Protein AF-A0A957TTT3-F1 (afdb_monomer)

Solvent-accessible surface area (backbone atoms only — not comparable to full-atom values): 12214 Å² total; per-residue (Å²): 141,87,88,67,92,70,56,86,85,54,45,61,88,73,46,41,44,46,49,41,81,78,48,59,91,37,75,41,73,80,69,56,72,72,52,64,76,64,56,67,76,41,63,95,58,74,71,64,71,83,42,53,66,62,45,46,54,54,48,47,56,41,46,78,72,73,38,55,74,38,82,62,69,75,76,57,92,75,66,71,60,64,79,68,47,39,72,29,60,29,49,60,66,79,72,87,50,55,31,28,26,69,43,70,45,63,42,43,88,61,33,38,76,47,28,42,25,31,33,44,80,88,82,65,89,73,41,33,30,70,39,35,65,66,48,48,29,70,81,75,33,95,94,35,40,18,52,37,92,83,60,47,66,68,59,63,71,68,48,68,67,50,56,81,81,62,45,42,84,58,71,53,72,59,78,68,58,54,56,59,49,47,51,51,39,45,77,71,72,34,59,67,62,76,71,79,76,78,79,122

Sequence (200 aa):
YGGFLDIGDREVPIPLSALSWVSENELMLNLDEQQLENLPDLGTNWPDVTDATWNNEVNTYWTDNGFDVGYGATDSQTIMYASNLIDADLGDAGFGANGSVDDLLVDLSQSQATWIVVDYGTLFDNNLVPVPFSAIDVSMVDNGFGFTPNIDLTTFEGAPRIDSASFDQAGLVDSTFDDDIVTYWEDAGYTVGVDQNMTQ

Secondary structure (DSSP, 8-state):
----TTSTT------GGGEEEEETTEEEE---HHHHHTPPP--SS---TT-HHHHHHHHHHHHHTT----S-TTT-TT---HHHHTTPEEPP-SSS--EEEEEEEEETTTTEEEEEEEE-TTSSSS-EEEE-GGGEEEEEETTEEEE-TT--HHHHHHS----GGGS-TTS---HHHHHHHHHHHHHTT---S--TTS--

Mean predicted aligned error: 9.94 Å

Nearest PDB structures (foldseek):
  3htr-assembly1_A  TM=7.135E-01  e=2.500E-03  Rhodopseudomonas palustris
  3htr-assembly1_B  TM=7.296E-01  e=3.848E-03  Rhodopseudomonas palustris
  9j2f-assembly1_H  TM=6.808E-01  e=7.125E-03  Blastochloris tepida
  7q7p-assembly1_HHH  TM=6.685E-01  e=1.097E-02  Blastochloris viridis
  8onw-assembly2_C  TM=6.796E-01  e=2.297E-02  Archaeoglobus fulgidus

Foldseek 3Di:
DDDDVPCVQFDADDQLQQWDDPDLPDIDRDDDPVLVVPTDGCPPPHDPLQDLVVQVVNCCSQVVVVGDNAPDSNPDNDDDDQVLQAQFWEPPLVPPFIKHFPHWQADSNRSDTFWGWIATPDDDDARTATDGPQQWDCPPDDRGIYGDNLDDPVLSVPADGDDPPQCDSRNDHPPVVCVVRCVSCVVVVGHTDDPPVVPD

Radius of gyration: 18.94 Å; Cα contacts (8 Å, |Δi|>4): 283; chains: 1; bounding box: 52×36×48 Å

pLDDT: mean 74.35, std 13.8, range [31.84, 92.19]

Structure (mmCIF, N/CA/C/O backb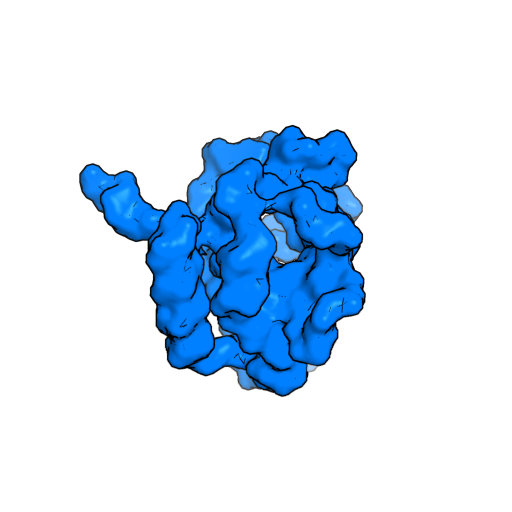one):
data_AF-A0A957TTT3-F1
#
_entry.id   AF-A0A957TTT3-F1
#
loop_
_atom_site.group_PDB
_atom_site.id
_atom_site.type_symbol
_atom_site.label_atom_id
_atom_site.label_alt_id
_atom_site.label_comp_id
_atom_site.label_asym_id
_atom_site.label_entity_id
_atom_site.label_seq_id
_atom_site.pdbx_PDB_ins_code
_atom_site.Cartn_x
_atom_site.Cartn_y
_atom_site.Cartn_z
_atom_site.occupancy
_atom_site.B_iso_or_equiv
_atom_site.auth_seq_id
_atom_site.auth_comp_id
_atom_site.auth_asym_id
_atom_site.auth_atom_id
_atom_site.pdbx_PDB_model_num
ATOM 1 N N . TYR A 1 1 ? -32.925 3.646 13.369 1.00 41.16 1 TYR A N 1
ATOM 2 C CA . TYR A 1 1 ? -31.996 3.131 14.383 1.00 41.16 1 TYR A CA 1
ATOM 3 C C . TYR A 1 1 ? -31.224 4.320 14.911 1.00 41.16 1 TYR A C 1
ATOM 5 O O . TYR A 1 1 ? -30.688 5.069 14.110 1.00 41.16 1 TYR A O 1
ATOM 13 N N . GLY A 1 2 ? -31.330 4.591 16.209 1.00 43.66 2 GLY A N 1
ATOM 14 C CA . GLY A 1 2 ? -30.626 5.672 16.890 1.00 43.66 2 GLY A CA 1
ATOM 15 C C . GLY A 1 2 ? -29.852 5.082 18.060 1.00 43.66 2 GLY A C 1
ATOM 16 O O . GLY A 1 2 ? -30.361 4.153 18.686 1.00 43.66 2 GLY A O 1
ATOM 17 N N . GLY A 1 3 ? -28.659 5.623 18.321 1.00 45.78 3 GLY A N 1
ATOM 18 C CA . GLY A 1 3 ? -27.876 5.298 19.514 1.00 45.78 3 GLY A CA 1
ATOM 19 C C . GLY A 1 3 ? -26.392 4.988 19.302 1.00 45.78 3 GLY A C 1
ATOM 20 O O . GLY A 1 3 ? -25.950 4.040 19.910 1.00 45.78 3 GLY A O 1
ATOM 21 N N . PHE A 1 4 ? -25.640 5.748 18.493 1.00 53.69 4 PHE A N 1
ATOM 22 C CA . PHE A 1 4 ? -24.154 5.770 18.499 1.00 53.69 4 PHE A CA 1
ATOM 23 C C . PHE A 1 4 ? -23.630 7.150 18.041 1.00 53.69 4 PHE A C 1
ATOM 25 O O . PHE A 1 4 ? -22.713 7.270 17.237 1.00 53.69 4 PHE A O 1
ATOM 32 N N . LEU A 1 5 ? -24.283 8.225 18.499 1.00 51.91 5 LEU A N 1
ATOM 33 C CA . LEU A 1 5 ? -24.112 9.598 17.992 1.00 51.91 5 LEU A CA 1
ATOM 34 C C . LEU A 1 5 ? -22.813 10.315 18.420 1.00 51.91 5 LEU A C 1
ATOM 36 O O . LEU A 1 5 ? -22.737 11.518 18.222 1.00 51.91 5 LEU A O 1
ATOM 40 N N . ASP A 1 6 ? -21.812 9.604 18.945 1.00 53.00 6 ASP A N 1
ATOM 41 C CA . ASP A 1 6 ? -20.487 10.175 19.267 1.00 53.00 6 ASP A CA 1
ATOM 42 C C . ASP A 1 6 ? -19.320 9.469 18.542 1.00 53.00 6 ASP A C 1
ATOM 44 O O . ASP A 1 6 ? -18.180 9.902 18.656 1.00 53.00 6 ASP A O 1
ATOM 48 N N . ILE A 1 7 ? -19.573 8.407 17.756 1.00 54.16 7 ILE A N 1
ATOM 49 C CA . ILE A 1 7 ? -18.533 7.781 16.905 1.00 54.16 7 ILE A CA 1
ATOM 50 C C . ILE A 1 7 ? -18.343 8.563 15.594 1.00 54.16 7 ILE A C 1
ATOM 52 O O . ILE A 1 7 ? -17.284 8.494 14.984 1.00 54.16 7 ILE A O 1
ATOM 56 N N . GLY A 1 8 ? -19.345 9.338 15.160 1.00 54.94 8 GLY A N 1
ATOM 57 C CA . GLY A 1 8 ? -19.303 10.059 13.879 1.00 54.94 8 GLY A CA 1
ATOM 58 C C . GLY A 1 8 ? -18.222 11.142 13.781 1.00 54.94 8 GLY A C 1
ATOM 59 O O . GLY A 1 8 ? -17.826 11.4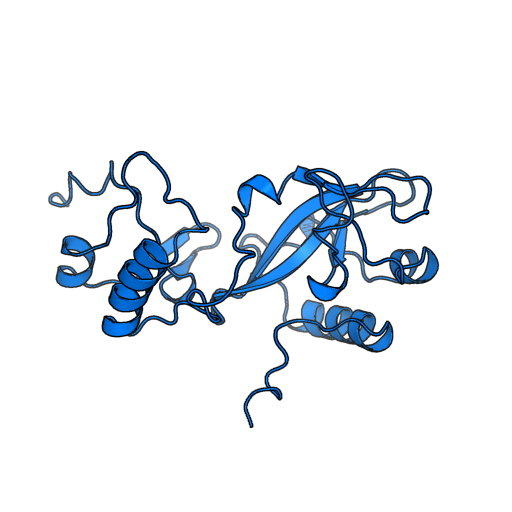82 12.672 1.00 54.94 8 GLY A O 1
ATOM 60 N N . ASP A 1 9 ? -17.736 11.635 14.922 1.00 65.31 9 ASP A N 1
ATOM 61 C CA . ASP A 1 9 ? -16.674 12.645 15.007 1.00 65.31 9 ASP A CA 1
ATOM 62 C C . ASP A 1 9 ? -15.327 12.039 15.453 1.00 65.31 9 ASP A C 1
ATOM 64 O O . ASP A 1 9 ? -14.379 12.773 15.736 1.00 65.31 9 ASP A O 1
ATOM 68 N N . ARG A 1 10 ? -15.242 10.704 15.551 1.00 71.94 10 ARG A N 1
ATOM 69 C CA . ARG A 1 10 ? -14.075 9.987 16.064 1.00 71.94 10 ARG A CA 1
ATOM 70 C C . ARG A 1 10 ? -13.293 9.339 14.930 1.00 71.94 10 ARG A C 1
ATOM 72 O O . ARG A 1 10 ? -13.827 8.527 14.178 1.00 71.94 10 ARG A O 1
ATOM 79 N N . GLU A 1 11 ? -12.007 9.640 14.861 1.00 79.00 11 GLU A N 1
ATOM 80 C CA . GLU A 1 11 ? -11.075 8.923 13.999 1.00 79.00 11 GLU A CA 1
ATOM 81 C C . GLU A 1 11 ? -10.531 7.713 14.773 1.00 79.00 11 GLU A C 1
ATOM 83 O O . GLU A 1 11 ? -10.137 7.827 15.933 1.00 79.00 11 GLU A O 1
ATOM 88 N N . VAL A 1 12 ? -10.558 6.526 14.167 1.00 82.38 12 VAL A N 1
ATOM 89 C CA . VAL A 1 12 ? -10.189 5.266 14.829 1.00 82.38 12 VAL A CA 1
ATOM 90 C C . VAL A 1 12 ? -9.177 4.526 13.955 1.00 82.38 12 VAL A C 1
ATOM 92 O O . VAL A 1 12 ? -9.424 4.377 12.757 1.00 82.38 12 VAL A O 1
ATOM 95 N N . PRO A 1 13 ? -8.060 4.028 14.516 1.00 82.06 13 PRO A N 1
ATOM 96 C CA . PRO A 1 13 ? -7.135 3.189 13.770 1.00 82.06 13 PRO A CA 1
ATOM 97 C C . PRO A 1 13 ? -7.721 1.779 13.671 1.00 82.06 13 PRO A C 1
ATOM 99 O O . PRO A 1 13 ? -7.957 1.149 14.700 1.00 82.06 13 PRO A O 1
ATOM 102 N N . ILE A 1 14 ? -7.955 1.281 12.459 1.00 85.62 14 ILE A N 1
ATOM 103 C CA . ILE A 1 14 ? -8.562 -0.035 12.221 1.00 85.62 14 ILE A CA 1
ATOM 104 C C . ILE A 1 14 ? -7.549 -0.919 11.479 1.00 85.62 14 ILE A C 1
ATOM 106 O O . ILE A 1 14 ? -7.079 -0.508 10.416 1.00 85.62 14 ILE A O 1
ATOM 110 N N . PRO A 1 15 ? -7.203 -2.118 11.989 1.00 85.62 15 PRO A N 1
ATOM 111 C CA . PRO A 1 15 ? -6.386 -3.061 11.243 1.00 85.62 15 PRO A CA 1
ATOM 112 C C . PRO A 1 15 ? -7.181 -3.589 10.049 1.00 85.62 15 PRO A C 1
ATOM 114 O O . PRO A 1 15 ? -8.387 -3.818 10.137 1.00 85.62 15 PRO A O 1
ATOM 117 N N . LEU A 1 16 ? -6.500 -3.821 8.932 1.00 85.81 16 LEU A N 1
ATOM 118 C CA . LEU A 1 16 ? -7.149 -4.235 7.686 1.00 85.81 16 LEU A CA 1
ATOM 119 C C . LEU A 1 16 ? -7.889 -5.574 7.834 1.00 85.81 16 LEU A C 1
ATOM 121 O O . LEU A 1 16 ? -8.975 -5.725 7.284 1.00 85.81 16 LEU A O 1
ATOM 125 N N . SER A 1 17 ? -7.375 -6.486 8.665 1.00 85.12 17 SER A N 1
ATOM 126 C CA . SER A 1 17 ? -8.029 -7.760 8.999 1.00 85.12 17 SER A CA 1
ATOM 127 C C . SER A 1 17 ? -9.395 -7.620 9.692 1.00 85.12 17 SER A C 1
ATOM 129 O O . SER A 1 17 ? -10.181 -8.569 9.696 1.00 85.12 17 SER A O 1
ATOM 131 N N . ALA A 1 18 ? -9.704 -6.457 10.280 1.00 87.69 18 ALA A N 1
ATOM 132 C CA . ALA A 1 18 ? -11.016 -6.178 10.869 1.00 87.69 18 ALA A CA 1
ATOM 133 C C . ALA A 1 18 ? -12.063 -5.745 9.829 1.00 87.69 18 ALA A C 1
ATOM 135 O O . ALA A 1 18 ? -13.255 -5.648 10.146 1.00 87.69 18 ALA A O 1
ATOM 136 N N . LEU A 1 19 ? -11.627 -5.481 8.595 1.00 87.31 19 LEU A N 1
ATOM 137 C CA . LEU A 1 19 ? -12.466 -5.051 7.490 1.00 87.31 19 LEU A CA 1
ATOM 138 C C . LEU A 1 19 ? -12.824 -6.238 6.600 1.00 87.31 19 LEU A C 1
ATOM 140 O O . LEU A 1 19 ? -12.030 -7.138 6.339 1.00 87.31 19 LEU A O 1
ATOM 144 N N . SER A 1 20 ? -14.054 -6.222 6.102 1.00 83.06 20 SER A N 1
ATOM 145 C CA . SER A 1 20 ? -14.537 -7.194 5.127 1.00 83.06 20 SER A CA 1
ATOM 146 C C . SER A 1 20 ? -15.358 -6.496 4.056 1.00 83.06 20 SER A C 1
ATOM 148 O O . SER A 1 20 ? -16.119 -5.575 4.352 1.00 83.06 20 SER A O 1
ATOM 150 N N . TRP A 1 21 ? -15.217 -6.936 2.810 1.00 78.31 21 TRP A N 1
ATOM 151 C CA . TRP A 1 21 ? -16.040 -6.440 1.713 1.00 78.31 21 TRP A CA 1
ATOM 152 C C . TRP A 1 21 ? -17.476 -6.949 1.851 1.00 78.31 21 TRP A C 1
ATOM 154 O O . TRP A 1 21 ? -17.712 -8.154 1.965 1.00 78.31 21 TRP A O 1
ATOM 164 N N . VAL A 1 22 ? -18.441 -6.030 1.819 1.00 80.62 22 VAL A N 1
ATOM 165 C CA . VAL A 1 22 ? -19.881 -6.350 1.800 1.00 80.62 22 VAL A CA 1
ATOM 166 C C . VAL A 1 22 ? -20.502 -6.033 0.448 1.00 80.62 22 VAL A C 1
ATOM 168 O O . VAL A 1 22 ? -21.437 -6.710 0.018 1.00 80.62 22 VAL A O 1
ATOM 171 N N . SER A 1 23 ? -19.957 -5.042 -0.252 1.00 75.00 23 SER A N 1
ATOM 172 C CA . SER A 1 23 ? -20.238 -4.774 -1.659 1.00 75.00 23 SER A CA 1
ATOM 173 C C . SER A 1 23 ? -19.033 -4.101 -2.322 1.00 75.00 23 SER A C 1
ATOM 175 O O . SER A 1 23 ? -18.050 -3.803 -1.650 1.00 75.00 23 SER A O 1
ATOM 177 N N . GLU A 1 24 ? -19.127 -3.849 -3.629 1.00 65.62 24 GLU A N 1
ATOM 178 C CA . GLU A 1 24 ? -18.067 -3.283 -4.485 1.00 65.62 24 GLU A CA 1
ATOM 179 C C . GLU A 1 24 ? -17.390 -2.023 -3.915 1.00 65.62 24 GLU A C 1
ATOM 181 O O . GLU A 1 24 ? -16.223 -1.785 -4.184 1.00 65.62 24 GLU A O 1
ATOM 186 N N . ASN A 1 25 ? -18.095 -1.218 -3.114 1.00 70.50 25 ASN A N 1
ATOM 187 C CA . ASN A 1 25 ? -17.566 0.026 -2.537 1.00 70.50 25 ASN A CA 1
ATOM 188 C C . ASN A 1 25 ? -17.892 0.160 -1.044 1.00 70.50 25 ASN A C 1
ATOM 190 O O . ASN A 1 25 ? -18.007 1.269 -0.521 1.00 70.50 25 ASN A O 1
ATOM 194 N N . GLU A 1 26 ? -18.123 -0.962 -0.364 1.00 77.50 26 GLU A N 1
ATOM 195 C CA . GLU A 1 26 ? -18.554 -0.959 1.030 1.00 77.50 26 GLU A CA 1
ATOM 196 C C . GLU A 1 26 ? -17.754 -1.967 1.843 1.00 77.50 26 GLU A C 1
ATOM 198 O O . GLU A 1 26 ? -17.867 -3.186 1.668 1.00 77.50 26 GLU A O 1
ATOM 203 N N . LEU A 1 27 ? -16.972 -1.421 2.769 1.00 81.94 27 LEU A N 1
ATOM 204 C CA . LEU A 1 27 ? -16.287 -2.169 3.805 1.00 81.94 27 LEU A CA 1
ATOM 2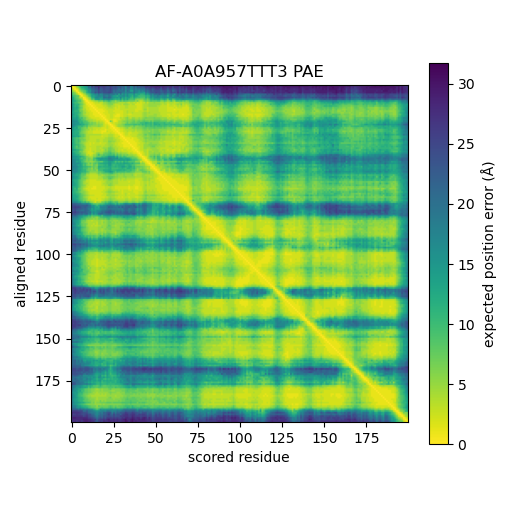05 C C . LEU A 1 27 ? -17.152 -2.191 5.059 1.00 81.94 27 LEU A C 1
ATOM 207 O O . LEU A 1 27 ? -17.703 -1.174 5.482 1.00 81.94 27 LEU A O 1
ATOM 211 N N . MET A 1 28 ? -17.231 -3.358 5.680 1.00 84.81 28 MET A N 1
ATOM 212 C CA . MET A 1 28 ? -17.855 -3.540 6.977 1.00 84.81 28 MET A CA 1
ATOM 213 C C . MET A 1 28 ? -16.796 -3.885 8.005 1.00 84.81 28 MET A C 1
ATOM 215 O O . MET A 1 28 ? -16.058 -4.863 7.865 1.00 84.81 28 MET A O 1
ATOM 219 N N . LEU A 1 29 ? -16.788 -3.080 9.061 1.00 86.94 29 LEU A N 1
ATOM 220 C CA . LEU A 1 29 ? -16.083 -3.357 10.296 1.00 86.94 29 LEU A CA 1
ATOM 221 C C . LEU A 1 29 ? -16.908 -4.355 11.115 1.00 86.94 29 LEU A C 1
ATOM 223 O O . LEU A 1 29 ? -18.030 -4.049 11.524 1.00 86.94 29 LEU A O 1
ATOM 227 N N . ASN A 1 30 ? -16.374 -5.554 11.328 1.00 81.75 30 ASN A N 1
ATOM 228 C CA . ASN A 1 30 ? -17.094 -6.623 12.017 1.00 81.75 30 ASN A CA 1
ATOM 229 C C . ASN A 1 30 ? -16.748 -6.645 13.513 1.00 81.75 30 ASN A C 1
ATOM 231 O O . ASN A 1 30 ? -15.893 -7.416 13.944 1.00 81.75 30 ASN A O 1
ATOM 235 N N . LEU A 1 31 ? -17.406 -5.780 14.288 1.00 85.06 31 LEU A N 1
ATOM 236 C CA . LEU A 1 31 ? -17.221 -5.656 15.736 1.00 85.06 31 LEU A CA 1
ATOM 237 C C . LEU A 1 31 ? -18.531 -5.820 16.495 1.00 85.06 31 LEU A C 1
ATOM 239 O O . LEU A 1 31 ? -19.606 -5.473 16.000 1.00 85.06 31 LEU A O 1
ATOM 243 N N . ASP A 1 32 ? -18.429 -6.311 17.726 1.00 86.50 32 ASP A N 1
ATOM 244 C CA . ASP A 1 32 ? -19.539 -6.273 18.667 1.00 86.50 32 ASP A CA 1
ATOM 245 C C . ASP A 1 32 ? -19.688 -4.893 19.343 1.00 86.50 32 ASP A C 1
ATOM 247 O O . ASP A 1 32 ? -18.846 -4.000 19.234 1.00 86.50 32 ASP A O 1
ATOM 251 N N . GLU A 1 33 ? -20.811 -4.701 20.036 1.00 82.75 33 GLU A N 1
ATOM 252 C CA . GLU A 1 33 ? -21.146 -3.442 20.712 1.00 82.75 33 GLU A CA 1
ATOM 253 C C . GLU A 1 33 ? -20.108 -3.050 21.776 1.00 82.75 33 GLU A C 1
ATOM 255 O O . GLU A 1 33 ? -19.759 -1.878 21.898 1.00 82.75 33 GLU A O 1
ATOM 260 N N . GLN A 1 34 ? -19.557 -4.026 22.502 1.00 84.50 34 GLN A N 1
ATOM 261 C CA . GLN A 1 34 ? -18.574 -3.773 23.550 1.00 84.50 34 GLN A CA 1
ATOM 262 C C . GLN A 1 34 ? -17.220 -3.358 22.964 1.00 84.50 34 GLN A C 1
ATOM 264 O O . GLN A 1 34 ? -16.527 -2.517 23.540 1.00 84.50 34 GLN A O 1
ATOM 269 N N . GLN A 1 35 ? -16.847 -3.913 21.815 1.00 86.06 35 GLN A N 1
ATOM 270 C CA . GLN A 1 35 ? -15.663 -3.510 21.067 1.00 86.06 35 GLN A CA 1
ATOM 271 C C . GLN A 1 35 ? -15.815 -2.077 20.553 1.00 86.06 35 GLN A C 1
ATOM 273 O O . GLN A 1 35 ? -14.947 -1.247 20.820 1.00 86.06 35 GLN A O 1
ATOM 278 N N . LEU A 1 36 ? -16.951 -1.751 19.927 1.00 82.94 36 LEU A N 1
ATOM 279 C CA . LEU A 1 36 ? -17.242 -0.408 19.411 1.00 82.94 36 LEU A CA 1
ATOM 280 C C . LEU A 1 36 ? -17.168 0.683 20.491 1.00 82.94 36 LEU A C 1
ATOM 282 O O . LEU A 1 36 ? -16.602 1.750 20.252 1.00 82.94 36 LEU A O 1
ATOM 286 N N . GLU A 1 37 ? -17.696 0.422 21.689 1.00 83.69 37 GLU A N 1
ATOM 287 C CA . GLU A 1 37 ? -17.651 1.373 22.810 1.00 83.69 37 GLU A CA 1
ATOM 288 C C . GLU A 1 37 ? -16.226 1.653 23.311 1.00 83.69 37 GLU A C 1
ATOM 290 O O . GLU A 1 37 ? -15.942 2.750 23.796 1.00 83.69 37 GLU A O 1
ATOM 295 N N . ASN A 1 38 ? -15.325 0.675 23.187 1.00 85.88 38 ASN A N 1
ATOM 296 C CA . ASN A 1 38 ? -13.968 0.730 23.730 1.00 85.88 38 ASN A CA 1
ATOM 297 C C . ASN A 1 38 ? -12.891 0.917 22.656 1.00 85.88 38 ASN A C 1
ATOM 299 O O . ASN A 1 38 ? -11.716 0.702 22.949 1.00 85.88 38 ASN A O 1
ATOM 303 N N . LEU A 1 39 ? -13.270 1.302 21.432 1.00 85.19 39 LEU A N 1
ATOM 304 C CA . LEU A 1 39 ? -12.314 1.579 20.360 1.00 85.19 39 LEU A CA 1
ATOM 305 C C . LEU A 1 39 ? -11.237 2.570 20.831 1.00 85.19 39 LEU A C 1
ATOM 307 O O . LEU A 1 39 ? -11.548 3.438 21.648 1.00 85.19 39 LEU A O 1
ATOM 311 N N . PRO A 1 40 ? -9.992 2.480 20.339 1.00 82.31 40 PRO A N 1
ATOM 312 C CA . PRO A 1 40 ? -8.981 3.518 20.536 1.00 82.31 40 PRO A CA 1
ATOM 313 C C . PRO A 1 40 ? -9.346 4.803 19.769 1.00 82.31 40 PRO A C 1
ATOM 315 O O . PRO A 1 40 ? -9.991 4.747 18.727 1.00 82.31 40 PRO A O 1
ATOM 318 N N . ASP A 1 41 ? -8.986 5.978 20.304 1.00 78.06 41 ASP A N 1
ATOM 319 C CA . ASP A 1 41 ? -9.206 7.279 19.640 1.00 78.06 41 ASP A CA 1
ATOM 320 C C . ASP A 1 41 ? -7.914 7.735 18.964 1.00 78.06 41 ASP A C 1
ATOM 322 O O . ASP A 1 41 ? -6.874 7.755 19.625 1.00 78.06 41 ASP A O 1
ATOM 326 N N . LEU A 1 42 ? -7.976 8.142 17.696 1.00 71.88 42 LEU A N 1
ATOM 327 C CA . LEU A 1 42 ? -6.899 8.906 17.059 1.00 71.88 42 LEU A CA 1
ATOM 328 C C . LEU A 1 42 ? -6.904 10.366 17.529 1.00 71.88 42 LEU A C 1
ATOM 330 O O . LEU A 1 42 ? -5.853 11.003 17.569 1.00 71.88 42 LEU A O 1
ATOM 334 N N . GLY A 1 43 ? -8.063 10.901 17.928 1.00 67.75 43 GLY A N 1
ATOM 335 C CA . GLY A 1 43 ? -8.237 12.323 18.207 1.00 67.75 43 GLY A CA 1
ATOM 336 C C . GLY A 1 43 ? -8.025 13.196 16.962 1.00 67.75 43 GLY A C 1
ATOM 337 O O . GLY A 1 43 ? -8.050 12.723 15.835 1.00 67.75 43 GLY A O 1
ATOM 338 N N . THR A 1 44 ? -7.813 14.505 17.151 1.00 65.44 44 THR A N 1
ATOM 339 C CA . THR A 1 44 ? -7.610 15.461 16.037 1.00 65.44 44 THR A CA 1
ATOM 340 C C . THR A 1 44 ? -6.161 15.570 15.562 1.00 65.44 44 THR A C 1
ATOM 342 O O . THR A 1 44 ? -5.887 16.236 14.567 1.00 65.44 44 THR A O 1
ATOM 345 N N . ASN A 1 45 ? -5.221 15.006 16.320 1.00 64.88 45 ASN A N 1
ATOM 346 C CA . ASN A 1 45 ? -3.804 15.017 15.995 1.00 64.88 45 ASN A CA 1
ATOM 347 C C . ASN A 1 45 ? -3.401 13.572 15.781 1.00 64.88 45 ASN A C 1
ATOM 349 O O . ASN A 1 45 ? -3.208 12.850 16.759 1.00 64.88 45 ASN A O 1
ATOM 353 N N . TRP A 1 46 ? -3.280 13.184 14.515 1.00 68.38 46 TRP A N 1
ATOM 354 C CA . TRP A 1 46 ? -2.753 11.878 14.165 1.00 68.38 46 TRP A CA 1
ATOM 355 C C . TRP A 1 46 ? -1.452 11.620 14.942 1.00 68.38 46 TRP A C 1
ATOM 357 O O . TRP A 1 46 ? -0.627 12.535 15.077 1.00 68.38 46 TRP A O 1
ATOM 367 N N . PRO A 1 47 ? -1.298 10.416 15.506 1.00 67.06 47 PRO A N 1
ATOM 368 C CA . PRO A 1 47 ? -0.158 10.064 16.337 1.00 67.06 47 PRO A CA 1
ATOM 369 C C . PRO A 1 47 ? 1.136 10.222 15.547 1.00 67.06 47 PRO A C 1
ATOM 371 O O . PRO A 1 47 ? 1.176 10.063 14.328 1.00 67.06 47 PRO A O 1
ATOM 374 N N . ASP A 1 48 ? 2.225 10.512 16.245 1.00 68.94 48 ASP A N 1
ATOM 375 C CA . ASP A 1 48 ? 3.531 10.358 15.628 1.00 68.94 48 ASP A CA 1
ATOM 376 C C . ASP A 1 48 ? 3.739 8.860 15.366 1.00 68.94 48 ASP A C 1
ATOM 378 O O . ASP A 1 48 ? 3.905 8.086 16.304 1.00 68.94 48 ASP A O 1
ATOM 382 N N . VAL A 1 49 ? 3.696 8.434 14.100 1.00 65.00 49 VAL A N 1
ATOM 383 C CA . VAL A 1 49 ? 3.897 7.025 13.709 1.00 65.00 49 VAL A CA 1
ATOM 384 C C . VAL A 1 49 ? 5.286 6.496 14.083 1.00 65.00 49 VAL A C 1
ATOM 386 O O . VAL A 1 49 ? 5.512 5.287 14.042 1.00 65.00 49 VAL A O 1
ATOM 389 N N . THR A 1 50 ? 6.207 7.383 14.481 1.00 64.38 50 THR A N 1
ATOM 390 C CA . THR A 1 50 ? 7.515 7.032 15.046 1.00 64.38 50 THR A CA 1
ATOM 391 C C . THR A 1 50 ? 7.491 6.830 16.572 1.00 64.38 50 THR A C 1
ATOM 393 O O . THR A 1 50 ? 8.474 6.346 17.139 1.00 64.38 50 THR A O 1
ATOM 396 N N . ASP A 1 51 ? 6.376 7.131 17.252 1.00 69.94 51 ASP A N 1
ATOM 397 C CA . ASP A 1 51 ? 6.163 6.842 18.674 1.00 69.94 51 ASP A CA 1
ATOM 398 C C . ASP A 1 51 ? 5.668 5.402 18.876 1.00 69.94 51 ASP A C 1
ATOM 400 O O . ASP A 1 51 ? 4.491 5.067 18.717 1.00 69.94 51 ASP A O 1
ATOM 404 N N . ALA A 1 52 ? 6.588 4.537 19.304 1.00 69.38 52 ALA A N 1
ATOM 405 C CA . ALA A 1 52 ? 6.297 3.138 19.596 1.00 69.38 52 ALA A CA 1
ATOM 406 C C . ALA A 1 52 ? 5.249 2.943 20.713 1.00 69.38 52 ALA A C 1
ATOM 408 O O . ALA A 1 52 ? 4.624 1.888 20.781 1.00 69.38 52 ALA A O 1
ATOM 409 N N . THR A 1 53 ? 5.038 3.923 21.599 1.00 75.19 53 THR A N 1
ATOM 410 C CA . THR A 1 53 ? 4.105 3.797 22.732 1.00 75.19 53 THR A CA 1
ATOM 411 C C . THR A 1 53 ? 2.662 3.738 22.250 1.00 75.19 53 THR A C 1
ATOM 413 O O . THR A 1 53 ? 1.931 2.823 22.624 1.00 75.19 53 THR A O 1
ATOM 416 N N . TRP A 1 54 ? 2.272 4.676 21.384 1.00 75.38 54 TRP A N 1
ATOM 417 C CA . TRP A 1 54 ? 0.924 4.717 20.823 1.00 75.38 54 TRP A CA 1
ATOM 418 C C . TRP A 1 54 ? 0.646 3.479 19.960 1.00 75.38 54 TRP A C 1
ATOM 420 O O . TRP A 1 54 ? -0.380 2.821 20.145 1.00 75.38 54 TRP A O 1
ATOM 430 N N . ASN A 1 55 ? 1.603 3.101 19.100 1.00 75.19 55 ASN A N 1
ATOM 431 C CA . ASN A 1 55 ? 1.506 1.885 18.286 1.00 75.19 55 ASN A CA 1
ATOM 432 C C . ASN A 1 55 ? 1.265 0.650 19.171 1.00 75.19 55 ASN A C 1
ATOM 434 O O . ASN A 1 55 ? 0.366 -0.142 18.900 1.00 75.19 55 ASN A O 1
ATOM 438 N N . ASN A 1 56 ? 2.015 0.503 20.269 1.00 79.25 56 ASN A N 1
ATOM 439 C CA . ASN A 1 56 ? 1.862 -0.625 21.191 1.00 79.25 56 ASN A CA 1
ATOM 440 C C . ASN A 1 56 ? 0.471 -0.687 21.838 1.00 79.25 56 ASN A C 1
ATOM 442 O O . ASN A 1 56 ? -0.092 -1.776 21.951 1.00 79.25 56 ASN A O 1
ATOM 446 N N . GLU A 1 57 ? -0.090 0.446 22.264 1.00 81.00 57 GLU A N 1
ATOM 447 C CA . GLU A 1 57 ? -1.417 0.495 22.894 1.00 81.00 57 GLU A CA 1
ATOM 448 C C . GLU A 1 57 ? -2.523 0.081 21.917 1.00 81.00 57 GLU A C 1
ATOM 450 O O . GLU A 1 57 ? -3.352 -0.774 22.241 1.00 81.00 57 GLU A O 1
ATOM 455 N N . VAL A 1 58 ? -2.497 0.627 20.699 1.00 82.38 58 VAL A N 1
ATOM 456 C CA . VAL A 1 58 ? -3.461 0.291 19.643 1.00 82.38 58 VAL A CA 1
ATOM 457 C C . VAL A 1 58 ? -3.330 -1.170 19.224 1.00 82.38 58 VAL A C 1
ATOM 459 O O . VAL A 1 58 ? -4.332 -1.884 19.160 1.00 82.38 58 VAL A O 1
ATOM 462 N N . ASN A 1 59 ? -2.102 -1.645 19.013 1.00 82.81 59 ASN A N 1
ATOM 463 C CA . ASN A 1 59 ? -1.852 -3.032 18.631 1.00 82.81 59 ASN A CA 1
ATOM 464 C C . ASN A 1 59 ? -2.316 -4.013 19.707 1.00 82.81 59 ASN A C 1
ATOM 466 O O . ASN A 1 59 ? -2.902 -5.046 19.383 1.00 82.81 59 ASN A O 1
ATOM 470 N N . THR A 1 60 ? -2.088 -3.682 20.982 1.00 86.50 60 THR A N 1
ATOM 471 C CA . THR A 1 60 ? -2.538 -4.501 22.114 1.00 86.50 60 THR A CA 1
ATOM 472 C C . THR A 1 60 ? -4.056 -4.611 22.119 1.00 86.50 60 THR A C 1
ATOM 474 O O . THR A 1 60 ? -4.574 -5.721 22.181 1.00 86.50 60 THR A O 1
ATOM 477 N N . TYR A 1 61 ? -4.772 -3.489 21.975 1.00 89.25 61 TYR A N 1
ATOM 478 C CA . TYR A 1 61 ? -6.235 -3.502 21.924 1.00 89.25 61 TYR A CA 1
ATOM 479 C C . TYR A 1 61 ? -6.760 -4.432 20.822 1.00 89.25 61 TYR A C 1
ATOM 481 O O . TYR A 1 61 ? -7.614 -5.278 21.083 1.00 89.25 61 TYR A O 1
ATOM 489 N N . TRP A 1 62 ? -6.255 -4.301 19.594 1.00 88.94 62 TRP A N 1
ATOM 490 C CA . TRP A 1 62 ? -6.746 -5.094 18.465 1.00 88.94 62 TRP A CA 1
ATOM 491 C C . TRP A 1 62 ? -6.378 -6.576 18.581 1.00 88.94 62 TRP A C 1
ATOM 493 O O . TRP A 1 62 ? -7.227 -7.435 18.335 1.00 88.94 62 TRP A O 1
ATOM 503 N N . THR A 1 63 ? -5.162 -6.876 19.041 1.00 88.69 63 THR A N 1
ATOM 504 C CA . THR A 1 63 ? -4.700 -8.254 19.268 1.00 88.69 63 THR A CA 1
ATOM 505 C C . THR A 1 63 ? -5.509 -8.941 20.371 1.00 88.69 63 THR A C 1
ATOM 507 O O . THR A 1 63 ? -5.943 -10.079 20.197 1.00 88.69 63 THR A O 1
ATOM 510 N N . ASP A 1 64 ? -5.784 -8.247 21.482 1.00 90.25 64 ASP A N 1
ATOM 511 C CA . ASP A 1 64 ? -6.620 -8.757 22.581 1.00 90.25 64 ASP A CA 1
ATOM 512 C C . ASP A 1 64 ? -8.063 -9.036 22.128 1.00 90.25 64 ASP A C 1
ATOM 514 O O . ASP A 1 64 ? -8.737 -9.915 22.670 1.00 90.25 64 ASP A O 1
ATOM 518 N N . ASN A 1 65 ? -8.524 -8.319 21.099 1.00 89.25 65 ASN A N 1
ATOM 519 C CA . ASN A 1 65 ? -9.818 -8.517 20.449 1.00 89.25 65 ASN A CA 1
ATOM 520 C C . ASN A 1 65 ? -9.792 -9.539 19.297 1.00 89.25 65 ASN A C 1
ATOM 522 O O . ASN A 1 65 ? -10.819 -9.756 18.655 1.00 89.25 65 ASN A O 1
ATOM 526 N N . GLY A 1 66 ? -8.658 -10.207 19.069 1.00 88.12 66 GLY A N 1
ATOM 527 C CA . GLY A 1 66 ? -8.527 -11.310 18.117 1.00 88.12 66 GLY A CA 1
ATOM 528 C C . GLY A 1 66 ? -8.296 -10.893 16.665 1.00 88.12 66 GLY A C 1
ATOM 529 O O . GLY A 1 66 ? -8.457 -11.731 15.778 1.00 88.12 66 GLY A O 1
ATOM 530 N N . PHE A 1 67 ? -7.928 -9.635 16.416 1.00 87.50 67 PHE A N 1
ATOM 531 C CA . PHE A 1 67 ? -7.594 -9.143 15.081 1.00 87.50 67 PHE A CA 1
ATOM 532 C C . PHE A 1 67 ? -6.093 -9.218 14.817 1.00 87.50 67 PHE A C 1
ATOM 534 O O . PHE A 1 67 ? -5.278 -8.981 15.709 1.00 87.50 67 PHE A O 1
ATOM 541 N N . ASP A 1 68 ? -5.737 -9.516 13.569 1.00 84.38 68 ASP A N 1
ATOM 542 C CA . ASP A 1 68 ? -4.354 -9.474 13.107 1.00 84.38 68 ASP A CA 1
ATOM 543 C C . ASP A 1 68 ? -3.984 -8.046 12.691 1.00 84.38 68 ASP A C 1
ATOM 545 O O . ASP A 1 68 ? -4.495 -7.508 11.700 1.00 84.38 68 ASP A O 1
ATOM 549 N N . VAL A 1 69 ? -3.098 -7.420 13.459 1.00 79.50 69 VAL A N 1
ATOM 550 C CA . VAL A 1 69 ? -2.599 -6.063 13.197 1.00 79.50 69 VAL A CA 1
ATOM 551 C C . VAL A 1 69 ? -1.488 -6.023 12.142 1.00 79.50 69 VAL A C 1
ATOM 553 O O . VAL A 1 69 ? -0.980 -4.946 11.840 1.00 79.50 69 VAL A O 1
ATOM 556 N N . GLY A 1 70 ? -1.135 -7.172 11.558 1.00 73.56 70 GLY A N 1
ATOM 557 C CA . GLY A 1 70 ? -0.086 -7.294 10.557 1.00 73.56 70 GLY A CA 1
ATOM 558 C C . GLY A 1 70 ? 1.319 -7.279 11.161 1.00 73.56 70 GLY A C 1
ATOM 559 O O . GLY A 1 70 ? 1.530 -7.404 12.372 1.00 73.56 70 GLY A O 1
ATOM 560 N N . TYR A 1 71 ? 2.320 -7.156 10.290 1.00 63.25 71 TYR A N 1
ATOM 561 C CA . TYR A 1 71 ? 3.723 -7.298 10.668 1.00 63.25 71 TYR A CA 1
ATOM 562 C C . TYR A 1 71 ? 4.210 -6.202 11.633 1.00 63.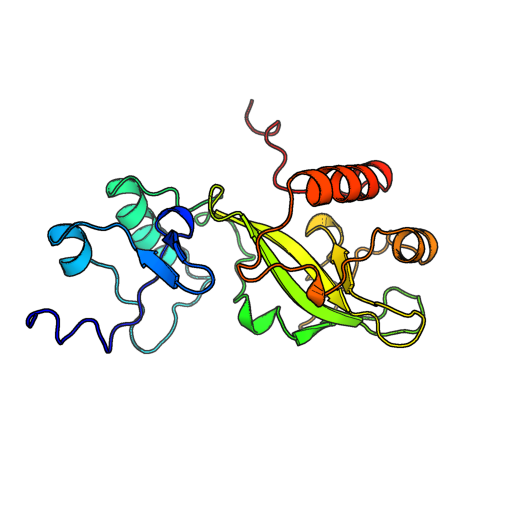25 71 TYR A C 1
ATOM 564 O O . TYR A 1 71 ? 4.301 -5.030 11.277 1.00 63.25 71 TYR A O 1
ATOM 572 N N . GLY A 1 72 ? 4.634 -6.622 12.831 1.00 57.88 72 GLY A N 1
ATOM 573 C CA . GLY A 1 72 ? 5.772 -6.042 13.558 1.00 57.88 72 GLY A CA 1
ATOM 574 C C . GLY A 1 72 ? 5.755 -4.530 13.806 1.00 57.88 72 GLY A C 1
ATOM 575 O O . GLY A 1 72 ? 6.824 -3.914 13.847 1.00 57.88 72 GLY A O 1
ATOM 576 N N . ALA A 1 73 ? 4.582 -3.922 14.004 1.00 51.31 73 ALA A N 1
ATOM 577 C CA . ALA A 1 73 ? 4.434 -2.489 14.288 1.00 51.31 73 ALA A CA 1
ATOM 578 C C . ALA A 1 73 ? 5.121 -2.021 15.597 1.00 51.31 73 ALA A C 1
ATOM 580 O O . ALA A 1 73 ? 5.086 -0.840 15.935 1.00 51.31 73 ALA A O 1
ATOM 581 N N . THR A 1 74 ? 5.777 -2.930 16.323 1.00 49.62 74 THR A N 1
ATOM 582 C CA . THR A 1 74 ? 6.577 -2.648 17.519 1.00 49.62 74 THR A CA 1
ATOM 583 C C . THR A 1 74 ? 8.040 -2.288 17.224 1.00 49.62 74 THR A C 1
ATOM 585 O O . THR A 1 74 ? 8.658 -1.645 18.067 1.00 49.62 74 THR A O 1
ATOM 588 N N . ASP A 1 75 ? 8.590 -2.647 16.051 1.00 48.72 75 ASP A N 1
ATOM 589 C CA . ASP A 1 75 ? 10.033 -2.498 15.751 1.00 48.72 75 ASP A CA 1
ATOM 590 C C . ASP A 1 75 ? 10.359 -1.791 14.418 1.00 48.72 75 ASP A C 1
ATOM 592 O O . ASP A 1 75 ? 11.527 -1.510 14.131 1.00 48.72 75 ASP A O 1
ATOM 596 N N . SER A 1 76 ? 9.359 -1.469 13.591 1.00 51.69 76 SER A N 1
ATOM 597 C CA . SER A 1 76 ? 9.595 -0.849 12.278 1.00 51.69 76 SER A CA 1
ATOM 598 C C . SER A 1 76 ? 9.704 0.677 12.369 1.00 51.69 76 SER A C 1
ATOM 600 O O . SER A 1 76 ? 8.709 1.375 12.530 1.00 51.69 76 SER A O 1
ATOM 602 N N . GLN A 1 77 ? 10.914 1.217 12.186 1.00 52.03 77 GLN A N 1
ATOM 603 C CA . GLN A 1 77 ? 11.188 2.666 12.105 1.00 52.03 77 GLN A CA 1
ATOM 604 C C . GLN A 1 77 ? 10.779 3.306 10.761 1.00 52.03 77 GLN A C 1
ATOM 606 O O . GLN A 1 77 ? 11.284 4.364 10.392 1.00 52.03 77 GLN A O 1
ATOM 611 N N . THR A 1 78 ? 9.911 2.656 9.985 1.00 61.38 78 THR A N 1
ATOM 612 C CA . THR A 1 78 ? 9.586 3.069 8.608 1.00 61.38 78 THR A CA 1
ATOM 613 C C . THR A 1 78 ? 8.089 2.939 8.329 1.00 61.38 78 THR A C 1
ATOM 615 O O . THR A 1 78 ? 7.675 2.567 7.237 1.00 61.38 78 THR A O 1
ATOM 618 N N . ILE A 1 79 ? 7.257 3.228 9.333 1.00 66.69 79 ILE A N 1
ATOM 619 C CA . ILE A 1 79 ? 5.822 3.428 9.113 1.00 66.69 79 ILE A CA 1
ATOM 620 C C . ILE A 1 79 ? 5.641 4.797 8.455 1.00 66.69 79 ILE A C 1
ATOM 622 O O . ILE A 1 79 ? 6.178 5.801 8.923 1.00 66.69 79 ILE A O 1
ATOM 626 N N . MET A 1 80 ? 4.887 4.832 7.362 1.00 72.19 80 MET A N 1
ATOM 627 C CA . MET A 1 80 ? 4.573 6.050 6.622 1.00 72.19 80 MET A CA 1
ATOM 628 C C . MET A 1 80 ? 3.074 6.116 6.375 1.00 72.19 80 MET A C 1
ATOM 630 O O . MET A 1 80 ? 2.413 5.089 6.224 1.00 72.19 80 MET A O 1
ATOM 634 N N . TYR A 1 81 ? 2.536 7.330 6.293 1.00 78.19 81 TYR A N 1
ATOM 635 C CA . TYR A 1 81 ? 1.169 7.510 5.828 1.00 78.19 81 TYR A CA 1
ATOM 636 C C . TYR A 1 81 ? 1.083 7.150 4.351 1.00 78.19 81 TYR A C 1
ATOM 638 O O . TYR A 1 81 ? 1.794 7.734 3.536 1.00 78.19 81 TYR A O 1
ATOM 646 N N . ALA A 1 82 ? 0.179 6.234 4.001 1.00 82.25 82 ALA A N 1
ATOM 647 C CA . ALA A 1 82 ? -0.105 5.894 2.609 1.00 82.25 82 ALA A CA 1
ATOM 648 C C . ALA A 1 82 ? -0.452 7.143 1.782 1.00 82.25 82 ALA A C 1
ATOM 650 O O . ALA A 1 82 ? 0.001 7.271 0.655 1.00 82.25 82 ALA A O 1
ATOM 651 N N . SER A 1 83 ? -1.142 8.124 2.371 1.00 81.62 83 SER A N 1
ATOM 652 C CA . SER A 1 83 ? -1.448 9.409 1.725 1.00 81.62 83 SER A CA 1
ATOM 653 C C . SER A 1 83 ? -0.229 10.289 1.434 1.00 81.62 83 SER A C 1
ATOM 655 O O . SER A 1 83 ? -0.340 11.219 0.649 1.00 81.62 83 SER A O 1
ATOM 657 N N . ASN A 1 84 ? 0.904 10.053 2.102 1.00 79.06 84 ASN A N 1
ATOM 658 C CA . ASN A 1 84 ? 2.169 10.713 1.771 1.00 79.06 84 ASN A CA 1
ATOM 659 C C . ASN A 1 84 ? 2.949 9.944 0.699 1.00 79.06 84 ASN A C 1
ATOM 661 O O . ASN A 1 84 ? 3.887 10.496 0.132 1.00 79.06 84 ASN A O 1
ATOM 665 N N . LEU A 1 85 ? 2.623 8.664 0.500 1.00 80.81 85 LEU A N 1
ATOM 666 C CA . LEU A 1 85 ? 3.250 7.802 -0.492 1.00 80.81 85 LEU A CA 1
ATOM 667 C C . LEU A 1 85 ? 2.520 7.897 -1.835 1.00 80.81 85 LEU A C 1
ATOM 669 O O . LEU A 1 85 ? 3.178 8.001 -2.858 1.00 80.81 85 LEU A O 1
ATOM 673 N N . ILE A 1 86 ? 1.188 7.893 -1.830 1.00 85.25 86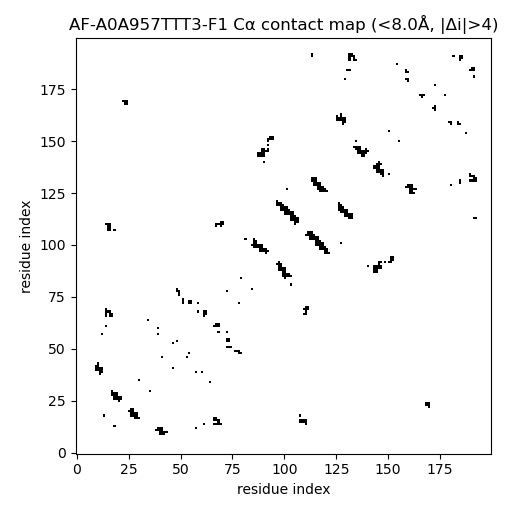 ILE A N 1
ATOM 674 C CA . ILE A 1 86 ? 0.355 8.137 -3.014 1.00 85.25 86 ILE A CA 1
ATOM 675 C C . ILE A 1 86 ? 0.607 9.565 -3.513 1.00 85.25 86 ILE A C 1
ATOM 677 O O . ILE A 1 86 ? 0.769 10.481 -2.707 1.00 85.25 86 ILE A O 1
ATOM 681 N N . ASP A 1 87 ? 0.680 9.735 -4.834 1.00 85.69 87 ASP A N 1
ATOM 682 C CA . ASP A 1 87 ? 1.083 10.961 -5.536 1.00 85.69 87 ASP A CA 1
ATOM 683 C C . ASP A 1 87 ? 2.536 11.408 -5.279 1.00 85.69 87 ASP A C 1
ATOM 685 O O . ASP A 1 87 ? 2.950 12.471 -5.750 1.00 85.69 87 ASP A O 1
ATOM 689 N N . ALA A 1 88 ? 3.341 10.629 -4.547 1.00 83.88 88 ALA A N 1
ATOM 690 C CA . ALA A 1 88 ? 4.737 10.977 -4.328 1.00 83.88 88 ALA A CA 1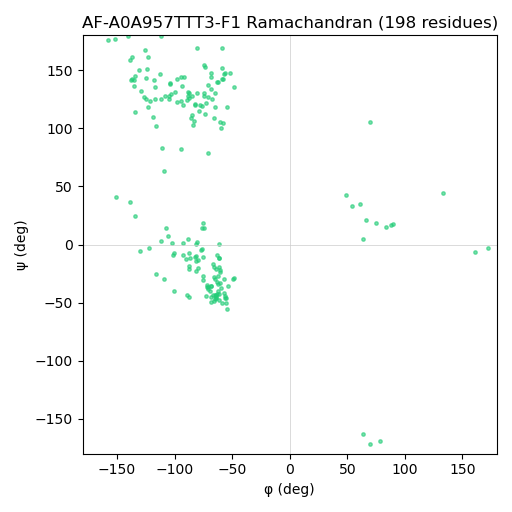
ATOM 691 C C . ALA A 1 88 ? 5.538 10.857 -5.630 1.00 83.88 88 ALA A C 1
ATOM 693 O O . ALA A 1 88 ? 5.461 9.850 -6.341 1.00 83.88 88 ALA A O 1
ATOM 694 N N . ASP A 1 89 ? 6.357 11.874 -5.902 1.00 83.00 89 ASP A N 1
ATOM 695 C CA . ASP A 1 89 ? 7.309 11.850 -7.007 1.00 83.00 89 ASP A CA 1
ATOM 696 C C . ASP A 1 89 ? 8.362 10.758 -6.768 1.00 83.00 89 ASP A C 1
ATOM 698 O O . ASP A 1 89 ? 9.007 10.699 -5.713 1.00 83.00 89 ASP A O 1
ATOM 702 N N . LEU A 1 90 ? 8.580 9.928 -7.786 1.00 80.44 90 LEU A N 1
ATOM 703 C CA . LEU A 1 90 ? 9.677 8.973 -7.830 1.00 80.44 90 LEU A CA 1
ATOM 704 C C . LEU A 1 90 ? 10.857 9.598 -8.563 1.00 80.44 90 LEU A C 1
ATOM 706 O O . LEU A 1 90 ? 10.750 10.035 -9.716 1.00 80.44 90 LEU A O 1
ATOM 710 N N . GLY A 1 91 ? 11.998 9.633 -7.875 1.00 74.50 91 GLY A N 1
ATOM 711 C CA . GLY A 1 91 ? 13.247 10.113 -8.451 1.00 74.50 91 GLY A CA 1
ATOM 712 C C . GLY A 1 91 ? 13.612 9.342 -9.722 1.00 74.50 91 GLY A C 1
ATOM 713 O O . GLY A 1 91 ? 13.330 8.149 -9.841 1.00 74.50 91 GLY A O 1
ATOM 714 N N . ASP A 1 92 ? 14.256 10.024 -10.672 1.00 73.00 92 ASP A N 1
ATOM 715 C CA . ASP A 1 92 ? 14.729 9.398 -11.909 1.00 73.00 92 ASP A CA 1
ATOM 716 C C . ASP A 1 92 ? 15.615 8.186 -11.584 1.00 73.00 92 ASP A C 1
ATOM 718 O O . ASP A 1 92 ? 16.682 8.315 -10.980 1.00 73.00 92 ASP A O 1
ATOM 722 N N . ALA A 1 93 ? 15.185 7.007 -12.029 1.00 68.50 93 ALA A N 1
ATOM 723 C CA . ALA A 1 93 ? 15.924 5.753 -11.902 1.00 68.50 93 ALA A CA 1
ATOM 724 C C . ALA A 1 93 ? 17.090 5.639 -12.911 1.00 68.50 93 ALA A C 1
ATOM 726 O O . ALA A 1 93 ? 17.644 4.565 -13.128 1.00 68.50 93 ALA A O 1
ATOM 727 N N . GLY A 1 94 ? 17.477 6.750 -13.548 1.00 69.38 94 GLY A N 1
ATOM 728 C CA . GLY A 1 94 ? 18.495 6.801 -14.596 1.00 69.38 94 GLY A CA 1
ATOM 729 C C . GLY A 1 94 ? 17.930 6.558 -15.996 1.00 69.38 94 GLY A C 1
ATOM 730 O O . GLY A 1 94 ? 18.688 6.274 -16.926 1.00 69.38 94 GLY A O 1
ATOM 731 N N . PHE A 1 95 ? 16.610 6.673 -16.153 1.00 68.56 95 PHE A N 1
ATOM 732 C CA . PHE A 1 95 ? 15.878 6.437 -17.399 1.00 68.56 95 PHE A CA 1
ATOM 733 C C . PHE A 1 95 ? 15.527 7.737 -18.126 1.00 68.56 95 PHE A C 1
ATOM 735 O O . PHE A 1 95 ? 15.067 7.700 -19.267 1.00 68.56 95 PHE A O 1
ATOM 742 N N . GLY A 1 96 ? 15.776 8.894 -17.505 1.00 67.69 96 GLY A N 1
ATOM 743 C CA . GLY A 1 96 ? 15.463 10.197 -18.086 1.00 67.69 96 GLY A CA 1
ATOM 744 C C . GLY A 1 96 ? 13.970 10.527 -18.057 1.00 67.69 96 GLY A C 1
ATOM 745 O O . GLY A 1 96 ? 13.527 11.401 -18.804 1.00 67.69 96 GLY A O 1
ATOM 746 N N . ALA A 1 97 ? 13.211 9.836 -17.208 1.00 66.56 97 ALA A N 1
ATOM 747 C CA . ALA A 1 97 ? 11.811 10.098 -16.920 1.00 66.56 97 ALA A CA 1
ATOM 748 C C . ALA A 1 97 ? 11.602 10.035 -15.404 1.00 66.56 97 ALA A C 1
ATOM 750 O O . ALA A 1 97 ? 12.187 9.192 -14.725 1.00 66.56 97 ALA A O 1
ATOM 751 N N . ASN A 1 98 ? 10.760 10.927 -14.894 1.00 75.06 98 ASN A N 1
ATOM 752 C CA . ASN A 1 98 ? 10.273 10.841 -13.524 1.00 75.06 98 ASN A CA 1
ATOM 753 C C . ASN A 1 98 ? 8.969 10.049 -13.544 1.00 75.06 98 ASN A C 1
ATOM 755 O O . ASN A 1 98 ? 8.193 10.174 -14.496 1.00 75.06 98 ASN A O 1
ATOM 759 N N . GLY A 1 99 ? 8.749 9.257 -12.505 1.00 81.75 99 GLY A N 1
ATOM 760 C CA . GLY A 1 99 ? 7.464 8.620 -12.262 1.00 81.75 99 GLY A CA 1
ATOM 761 C C . GLY A 1 99 ? 6.800 9.204 -11.028 1.00 81.75 99 GLY A C 1
ATOM 762 O O . GLY A 1 99 ? 7.371 10.053 -10.342 1.00 81.75 99 GLY A O 1
ATOM 763 N N . SER A 1 100 ? 5.617 8.702 -10.723 1.00 86.19 100 SER A N 1
ATOM 764 C CA . SER A 1 100 ? 4.933 8.944 -9.457 1.00 86.19 100 SER A CA 1
ATOM 765 C C . SER A 1 100 ? 4.291 7.660 -8.964 1.00 86.19 100 SER A C 1
ATOM 767 O O . SER A 1 100 ? 4.042 6.732 -9.737 1.00 86.19 100 SER A O 1
ATOM 769 N N . VAL A 1 101 ? 4.026 7.596 -7.667 1.00 87.56 101 VAL A N 1
ATOM 770 C CA . VAL A 1 101 ? 3.179 6.544 -7.107 1.00 87.56 101 VAL A CA 1
ATOM 771 C C . VAL A 1 101 ? 1.723 6.873 -7.431 1.00 87.56 101 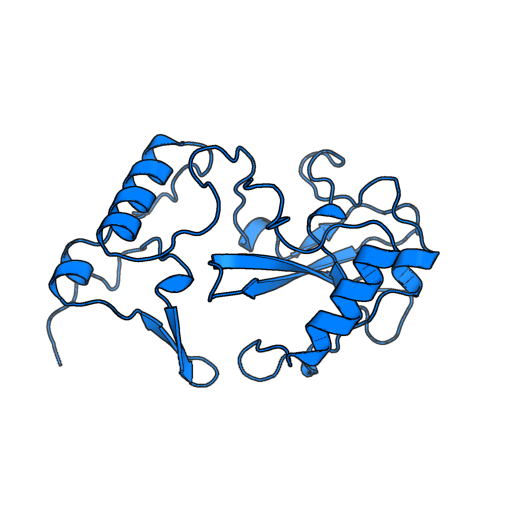VAL A C 1
ATOM 773 O O . VAL A 1 101 ? 1.228 7.920 -7.026 1.00 87.56 101 VAL A O 1
ATOM 776 N N . ASP A 1 102 ? 1.060 5.984 -8.163 1.00 87.88 102 ASP A N 1
ATOM 777 C CA . ASP A 1 102 ? -0.353 6.101 -8.541 1.00 87.88 102 ASP A CA 1
ATOM 778 C C . ASP A 1 102 ? -1.263 5.502 -7.458 1.00 87.88 102 ASP A C 1
ATOM 780 O O . ASP A 1 102 ? -2.235 6.127 -7.046 1.00 87.88 102 ASP A O 1
ATOM 784 N N . ASP A 1 103 ? -0.915 4.319 -6.940 1.00 87.38 103 ASP A N 1
ATOM 785 C CA . ASP A 1 103 ? -1.722 3.619 -5.933 1.00 87.38 103 ASP A CA 1
ATOM 786 C C . ASP A 1 103 ? -0.894 2.610 -5.109 1.00 87.38 103 ASP A C 1
ATOM 788 O O . ASP A 1 103 ? 0.294 2.383 -5.360 1.00 87.38 103 ASP A O 1
ATOM 792 N N . LEU A 1 104 ? -1.524 1.977 -4.118 1.00 87.12 104 LEU A N 1
ATOM 793 C CA . LEU A 1 104 ? -0.983 0.878 -3.321 1.00 87.12 104 LEU A CA 1
ATOM 794 C C . LEU A 1 104 ? -1.950 -0.303 -3.342 1.00 87.12 104 LEU A C 1
ATOM 796 O O . LEU A 1 104 ? -3.110 -0.175 -2.957 1.00 87.12 104 LEU A O 1
ATOM 800 N N . LEU A 1 105 ? -1.457 -1.488 -3.700 1.00 82.69 105 LEU A N 1
ATOM 801 C CA . LEU A 1 105 ? -2.248 -2.711 -3.568 1.00 82.69 105 LEU A CA 1
ATOM 802 C C . LEU A 1 105 ? -2.033 -3.304 -2.185 1.00 82.69 105 LEU A C 1
ATOM 804 O O . LEU A 1 105 ? -0.896 -3.514 -1.754 1.00 82.69 105 LEU A O 1
ATOM 808 N N . VAL A 1 106 ? -3.138 -3.569 -1.497 1.00 82.31 106 VAL A N 1
ATOM 809 C CA . VAL A 1 106 ? -3.155 -3.985 -0.097 1.00 82.31 106 VAL A CA 1
ATOM 810 C C . VAL A 1 106 ? -3.908 -5.300 0.042 1.00 82.31 106 VAL A C 1
ATOM 812 O O . VAL A 1 106 ? -5.078 -5.402 -0.324 1.00 82.31 106 VAL A O 1
ATOM 815 N N . ASP A 1 107 ? -3.254 -6.295 0.632 1.00 77.38 107 ASP A N 1
ATOM 816 C CA . ASP A 1 107 ? -3.892 -7.538 1.041 1.00 77.38 107 ASP A CA 1
ATOM 817 C C . ASP A 1 107 ? -4.546 -7.344 2.415 1.00 77.38 107 ASP A C 1
ATOM 819 O O . ASP A 1 107 ? -3.878 -7.287 3.453 1.00 77.38 107 ASP A O 1
ATOM 823 N N . LEU A 1 108 ? -5.879 -7.254 2.418 1.00 77.50 108 LEU A N 1
ATOM 824 C CA . LEU A 1 108 ? -6.670 -7.108 3.642 1.00 77.50 108 LEU A CA 1
ATOM 825 C C . LEU A 1 108 ? -6.595 -8.340 4.554 1.00 77.50 108 LEU A C 1
ATOM 827 O O . LEU A 1 108 ? -6.748 -8.210 5.765 1.00 77.50 108 LEU A O 1
ATOM 831 N N . SER A 1 109 ? -6.362 -9.529 3.993 1.00 73.12 109 SER A N 1
ATOM 832 C CA . SER A 1 109 ? -6.286 -10.773 4.764 1.00 73.12 109 SER A CA 1
ATOM 833 C C . SER A 1 109 ? -4.972 -10.906 5.530 1.00 73.12 109 SER A C 1
ATOM 835 O O . SER A 1 109 ? -4.958 -11.490 6.611 1.00 73.12 109 SER A O 1
ATOM 837 N N . GLN A 1 110 ? -3.895 -10.331 4.989 1.00 73.25 110 GLN A N 1
ATOM 838 C CA . GLN A 1 110 ? -2.557 -10.323 5.590 1.00 73.25 110 GLN A CA 1
ATOM 839 C C . GLN A 1 110 ? -2.204 -8.982 6.254 1.00 73.25 110 GLN A C 1
ATOM 841 O O . GLN A 1 110 ? -1.101 -8.825 6.773 1.00 73.25 110 GLN A O 1
ATOM 846 N N . SER A 1 111 ? -3.117 -8.004 6.237 1.00 76.44 111 SER A N 1
ATOM 847 C CA . SER A 1 111 ? -2.891 -6.644 6.741 1.00 76.44 111 SER A CA 1
ATOM 848 C C . SER A 1 111 ? -1.589 -6.009 6.227 1.00 76.44 111 SER A C 1
ATOM 850 O O . SER A 1 111 ? -0.865 -5.364 6.987 1.00 76.44 111 SER A O 1
ATOM 852 N N . GLN A 1 112 ? -1.281 -6.183 4.938 1.00 78.06 112 GLN A N 1
ATOM 853 C CA . GLN A 1 112 ? -0.020 -5.717 4.355 1.00 78.06 112 GLN A CA 1
ATOM 854 C C . GLN A 1 112 ? -0.217 -5.054 2.993 1.00 78.06 112 GLN A C 1
ATOM 856 O O . GLN A 1 112 ? -1.013 -5.509 2.174 1.00 78.06 112 GLN A O 1
ATOM 861 N N . ALA A 1 113 ? 0.555 -4.002 2.727 1.00 81.75 113 ALA A N 1
ATOM 862 C CA . ALA A 1 113 ? 0.724 -3.510 1.368 1.00 81.75 113 ALA A CA 1
ATOM 863 C C . ALA A 1 113 ? 1.644 -4.472 0.602 1.00 81.75 113 ALA A C 1
ATOM 865 O O . ALA A 1 113 ? 2.735 -4.801 1.070 1.00 81.75 113 ALA A O 1
ATOM 866 N N . THR A 1 114 ? 1.199 -4.931 -0.562 1.00 81.44 114 THR A N 1
ATOM 867 C CA . THR A 1 114 ? 1.907 -5.919 -1.388 1.00 81.44 114 THR A CA 1
ATOM 868 C C . THR A 1 114 ? 2.653 -5.244 -2.532 1.00 81.44 114 THR A C 1
ATOM 870 O O . THR A 1 114 ? 3.804 -5.588 -2.801 1.00 81.44 114 THR A O 1
ATOM 873 N N . TRP A 1 115 ? 2.035 -4.232 -3.148 1.00 86.81 115 TRP A N 1
ATOM 874 C CA . TRP A 1 115 ? 2.576 -3.548 -4.320 1.00 86.81 115 TRP A CA 1
ATOM 875 C C . TRP A 1 115 ? 2.473 -2.033 -4.198 1.00 86.81 115 TRP A C 1
ATOM 877 O O . TRP A 1 115 ? 1.482 -1.507 -3.692 1.00 86.81 115 TRP A O 1
ATOM 887 N N . ILE A 1 116 ? 3.473 -1.342 -4.740 1.00 88.94 116 ILE A N 1
ATOM 888 C CA . ILE A 1 116 ? 3.398 0.079 -5.076 1.00 88.94 116 ILE A CA 1
ATOM 889 C C . ILE A 1 116 ? 3.081 0.162 -6.566 1.00 88.94 116 ILE A C 1
ATOM 891 O O . ILE A 1 116 ? 3.813 -0.393 -7.379 1.00 88.94 116 ILE A O 1
ATOM 895 N N . VAL A 1 117 ? 1.990 0.822 -6.941 1.00 89.50 117 VAL A N 1
ATOM 896 C CA . VAL A 1 117 ? 1.646 1.051 -8.345 1.00 89.50 117 VAL A CA 1
ATOM 897 C C . VAL A 1 117 ? 2.295 2.346 -8.787 1.00 89.50 117 VAL A C 1
ATOM 899 O O . VAL A 1 117 ? 2.118 3.392 -8.170 1.00 89.50 117 VAL A O 1
ATOM 902 N N . VAL A 1 118 ? 3.076 2.263 -9.851 1.00 88.69 118 VAL A N 1
ATOM 903 C CA . VAL A 1 118 ? 3.944 3.343 -10.292 1.00 88.69 118 VAL A CA 1
ATOM 904 C C . VAL A 1 118 ? 3.579 3.750 -11.714 1.00 88.69 118 VAL A C 1
ATOM 906 O O . VAL A 1 118 ? 3.606 2.911 -12.612 1.00 88.69 118 VAL A O 1
ATOM 909 N N . ASP A 1 119 ? 3.265 5.032 -11.918 1.00 86.56 119 ASP A N 1
ATOM 910 C CA . ASP A 1 119 ? 3.047 5.636 -13.236 1.00 86.56 119 ASP A CA 1
ATOM 911 C C . ASP A 1 119 ? 4.352 6.247 -13.760 1.00 86.56 119 ASP A C 1
ATOM 913 O O . ASP A 1 119 ? 4.921 7.157 -13.155 1.00 86.56 119 ASP A O 1
ATOM 917 N N . TYR A 1 120 ? 4.823 5.769 -14.9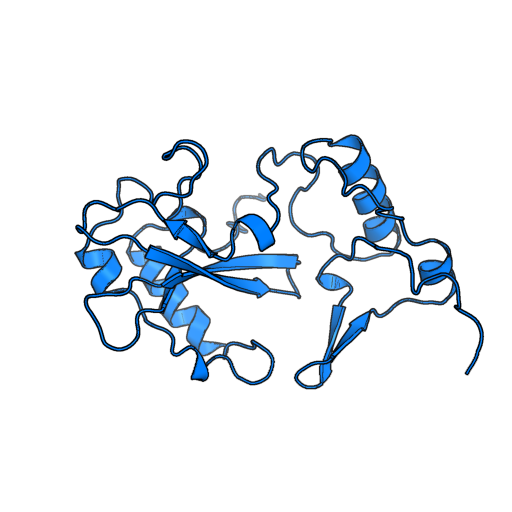14 1.00 80.62 120 TYR A N 1
ATOM 918 C CA . TYR A 1 120 ? 5.905 6.396 -15.679 1.00 80.62 120 TYR A CA 1
ATOM 919 C C . TYR A 1 120 ? 5.384 6.988 -16.991 1.00 80.62 120 TYR A C 1
ATOM 921 O O . TYR A 1 120 ? 5.479 6.398 -18.073 1.00 80.62 120 TYR A O 1
ATOM 929 N N . GLY A 1 121 ? 4.845 8.201 -16.900 1.00 64.62 121 GLY A N 1
ATOM 930 C CA . GLY A 1 121 ? 4.336 8.948 -18.041 1.00 64.62 121 GLY A CA 1
ATOM 931 C C . GLY A 1 121 ? 5.450 9.506 -18.929 1.00 64.62 121 GLY A C 1
ATOM 932 O O . GLY A 1 121 ? 6.172 10.407 -18.517 1.00 64.62 121 GLY A O 1
ATOM 933 N N . THR A 1 122 ? 5.573 8.986 -20.160 1.00 57.34 122 THR A N 1
ATOM 934 C CA . THR A 1 122 ? 6.037 9.666 -21.408 1.00 57.34 122 THR A CA 1
ATOM 935 C C . THR A 1 122 ? 6.485 8.687 -22.504 1.00 57.34 122 THR A C 1
ATOM 937 O O . THR A 1 122 ? 6.749 9.125 -23.626 1.00 57.34 122 THR A O 1
ATOM 940 N N . LEU A 1 123 ? 6.550 7.380 -22.220 1.00 58.47 123 LEU A N 1
ATOM 941 C CA . LEU A 1 123 ? 7.173 6.403 -23.123 1.00 58.47 123 LEU A CA 1
ATOM 942 C C . LEU A 1 123 ? 6.217 5.339 -23.697 1.00 58.47 123 LEU A C 1
ATOM 944 O O . LEU A 1 123 ? 6.489 4.849 -24.794 1.00 58.47 123 LEU A O 1
ATOM 948 N N . PHE A 1 124 ? 5.098 5.011 -23.033 1.00 60.66 124 PHE A N 1
ATOM 949 C CA . PHE A 1 124 ? 4.228 3.890 -23.428 1.00 60.66 124 PHE A CA 1
ATOM 950 C C . PHE A 1 124 ? 2.723 4.218 -23.361 1.00 60.66 124 PHE A C 1
ATOM 952 O O . PHE A 1 124 ? 2.301 5.181 -22.716 1.00 60.66 124 PHE A O 1
ATOM 959 N N . ASP A 1 125 ? 1.917 3.402 -24.054 1.00 56.88 125 ASP A N 1
ATOM 960 C CA . ASP A 1 125 ? 0.471 3.304 -23.829 1.00 56.88 125 ASP A CA 1
ATOM 961 C C . ASP A 1 125 ? 0.264 2.349 -22.639 1.00 56.88 125 ASP A C 1
ATOM 963 O O . ASP A 1 125 ? 0.685 1.195 -22.706 1.00 56.88 125 ASP A O 1
ATOM 967 N N . ASN A 1 126 ? -0.374 2.834 -21.568 1.00 65.56 126 ASN A N 1
ATOM 968 C CA . ASN A 1 126 ? -0.483 2.200 -20.246 1.00 65.56 126 ASN A CA 1
ATOM 969 C C . ASN A 1 126 ? 0.836 2.157 -19.438 1.00 65.56 126 ASN A C 1
ATOM 971 O O . ASN A 1 126 ? 1.750 1.371 -19.701 1.00 65.56 126 ASN A O 1
ATOM 975 N N . ASN A 1 127 ? 0.929 3.016 -18.422 1.00 79.12 127 ASN A N 1
ATOM 976 C CA . ASN A 1 127 ? 2.180 3.311 -17.720 1.00 79.12 127 ASN A CA 1
ATOM 977 C C . ASN A 1 127 ? 2.226 2.809 -16.276 1.00 79.12 127 ASN A C 1
ATOM 979 O O . ASN A 1 127 ? 3.242 3.023 -15.620 1.00 79.12 127 ASN A O 1
ATOM 983 N N . LEU A 1 128 ? 1.176 2.120 -15.821 1.00 87.00 128 LEU A N 1
ATOM 984 C CA . LEU A 1 128 ? 1.090 1.604 -14.462 1.00 87.00 128 LEU A CA 1
ATOM 985 C C . LEU A 1 128 ? 1.830 0.277 -14.341 1.00 87.00 128 LEU A C 1
ATOM 987 O O . LEU A 1 128 ? 1.510 -0.709 -15.015 1.00 87.00 128 LEU A O 1
ATOM 991 N N . VAL A 1 129 ? 2.825 0.272 -13.464 1.00 88.88 129 VAL A N 1
ATOM 992 C CA . VAL A 1 129 ? 3.654 -0.886 -13.150 1.00 88.88 129 VAL A CA 1
ATOM 993 C C . VAL A 1 129 ? 3.552 -1.154 -11.648 1.00 88.88 129 VAL A C 1
ATOM 995 O O . VAL A 1 129 ? 3.942 -0.292 -10.860 1.00 88.88 129 VAL A O 1
ATOM 998 N N . PRO A 1 130 ? 3.045 -2.320 -11.218 1.00 89.69 130 PRO A N 1
ATOM 999 C CA . PRO A 1 130 ? 3.145 -2.744 -9.831 1.00 89.69 130 PRO A CA 1
ATOM 1000 C C . PRO A 1 130 ? 4.592 -3.151 -9.541 1.00 89.69 130 PRO A C 1
ATOM 1002 O O . PRO A 1 130 ? 5.145 -4.029 -10.206 1.00 89.69 130 PRO A O 1
ATOM 1005 N N . VAL A 1 131 ? 5.212 -2.502 -8.559 1.00 89.69 131 VAL A N 1
ATOM 1006 C CA . VAL A 1 131 ? 6.587 -2.758 -8.119 1.00 89.69 131 VAL A CA 1
ATOM 1007 C C . VAL A 1 131 ? 6.591 -3.215 -6.658 1.00 89.69 131 VAL A C 1
ATOM 1009 O O . VAL A 1 131 ? 5.800 -2.712 -5.851 1.00 89.69 131 VAL A O 1
ATOM 1012 N N . PRO A 1 132 ? 7.454 -4.172 -6.276 1.00 89.25 132 PRO A N 1
ATOM 1013 C CA . PRO A 1 132 ? 7.546 -4.604 -4.890 1.00 89.25 132 PRO A CA 1
ATOM 1014 C C . PRO A 1 132 ? 8.253 -3.541 -4.046 1.00 89.25 132 PRO A C 1
ATOM 1016 O O . PRO A 1 132 ? 9.132 -2.825 -4.531 1.00 89.25 132 PRO A O 1
ATOM 1019 N N . PHE A 1 133 ? 7.954 -3.493 -2.747 1.00 84.56 133 PHE A N 1
ATOM 1020 C CA . PHE A 1 133 ? 8.616 -2.569 -1.817 1.00 84.56 133 PHE A CA 1
ATOM 1021 C C . PHE A 1 133 ? 10.145 -2.732 -1.797 1.00 84.56 133 PHE A C 1
ATOM 1023 O O . PHE A 1 133 ? 10.854 -1.747 -1.621 1.00 84.56 133 PHE A O 1
ATOM 1030 N N . SER A 1 134 ? 10.677 -3.936 -2.054 1.00 86.19 134 SER A N 1
ATOM 1031 C CA . SER A 1 134 ? 12.128 -4.165 -2.140 1.00 86.19 134 SER A CA 1
ATOM 1032 C C . SER A 1 134 ? 12.800 -3.469 -3.328 1.00 86.19 134 SER A C 1
ATOM 1034 O O . SER A 1 134 ? 14.024 -3.377 -3.366 1.00 86.19 134 SER A O 1
ATOM 1036 N N . ALA A 1 135 ? 12.030 -3.041 -4.334 1.00 87.56 135 ALA A N 1
ATOM 1037 C CA . ALA A 1 135 ? 12.545 -2.283 -5.470 1.00 87.56 135 ALA A CA 1
ATOM 1038 C C . ALA A 1 135 ? 12.686 -0.783 -5.163 1.00 87.56 135 ALA A C 1
ATOM 1040 O O . ALA A 1 135 ? 13.331 -0.073 -5.938 1.00 87.56 135 ALA A O 1
ATOM 1041 N N . ILE A 1 136 ? 12.143 -0.319 -4.031 1.00 84.06 136 ILE A N 1
ATOM 1042 C CA . ILE A 1 136 ? 12.155 1.076 -3.595 1.00 84.06 136 ILE A CA 1
ATOM 1043 C C . ILE A 1 136 ? 13.177 1.283 -2.476 1.00 84.06 136 ILE A C 1
ATOM 1045 O O . ILE A 1 136 ? 13.303 0.494 -1.544 1.00 84.06 136 ILE A O 1
ATOM 1049 N N . ASP A 1 137 ? 13.896 2.391 -2.564 1.00 79.44 137 ASP A N 1
ATOM 1050 C CA . ASP A 1 137 ? 14.810 2.891 -1.555 1.00 79.44 137 ASP A CA 1
ATOM 1051 C C . ASP A 1 137 ? 14.338 4.275 -1.084 1.00 79.44 137 ASP A C 1
ATOM 1053 O O . ASP A 1 137 ? 14.398 5.277 -1.801 1.00 79.44 137 ASP A O 1
ATOM 1057 N N . VAL A 1 138 ? 13.861 4.314 0.161 1.00 71.44 138 VAL A N 1
ATOM 1058 C CA . VAL A 1 138 ? 13.338 5.515 0.834 1.00 71.44 138 VAL A CA 1
ATOM 1059 C C . VAL A 1 138 ? 14.437 6.467 1.324 1.00 71.44 138 VAL A C 1
ATOM 1061 O O . VAL A 1 138 ? 14.145 7.529 1.863 1.00 71.44 138 VAL A O 1
ATOM 1064 N N . SER A 1 139 ? 15.712 6.087 1.185 1.00 66.94 139 SER A N 1
ATOM 1065 C CA . SER A 1 139 ? 16.866 6.873 1.639 1.00 66.94 139 SER A CA 1
ATOM 1066 C C . SER A 1 139 ? 17.584 7.630 0.515 1.00 66.94 139 SER A C 1
ATOM 1068 O O . SER A 1 139 ? 18.462 8.449 0.786 1.00 66.94 139 SER A O 1
ATOM 1070 N N . MET A 1 140 ? 17.219 7.366 -0.744 1.00 56.72 140 MET A N 1
ATOM 1071 C CA . MET A 1 140 ? 17.937 7.842 -1.936 1.00 56.72 140 MET A CA 1
ATOM 1072 C C . MET A 1 140 ? 17.640 9.293 -2.332 1.00 56.72 140 MET A C 1
ATOM 1074 O O . MET A 1 140 ? 18.371 9.861 -3.145 1.00 56.72 140 MET A O 1
ATOM 1078 N N . VAL A 1 141 ? 16.598 9.914 -1.783 1.00 56.81 141 VAL A N 1
ATOM 1079 C CA . VAL A 1 141 ? 16.170 11.269 -2.160 1.00 56.81 141 VAL A CA 1
ATOM 1080 C C . VAL A 1 141 ? 15.866 12.083 -0.909 1.00 56.81 141 VAL A C 1
ATOM 1082 O O . VAL A 1 141 ? 15.223 11.587 0.014 1.00 56.81 141 VAL A O 1
ATOM 1085 N N . ASP A 1 142 ? 16.318 13.341 -0.873 1.00 53.59 142 ASP A N 1
ATOM 1086 C CA . ASP A 1 142 ? 15.973 14.274 0.205 1.00 53.59 142 ASP A CA 1
ATOM 1087 C C . ASP A 1 142 ? 14.441 14.415 0.264 1.00 53.59 142 ASP A C 1
ATOM 1089 O O . ASP A 1 142 ? 13.840 15.075 -0.583 1.00 53.59 142 ASP A O 1
ATOM 1093 N N . ASN A 1 143 ? 13.822 13.781 1.265 1.00 53.34 143 ASN A N 1
ATOM 1094 C CA . ASN A 1 143 ? 12.369 13.658 1.433 1.00 53.34 143 ASN A CA 1
ATOM 1095 C C . ASN A 1 143 ? 11.636 12.928 0.286 1.00 53.34 143 ASN A C 1
ATOM 1097 O O . ASN A 1 143 ? 10.508 13.308 -0.027 1.00 53.34 143 ASN A O 1
ATOM 1101 N N . GLY A 1 144 ? 12.238 11.917 -0.350 1.00 59.81 144 GLY A N 1
ATOM 1102 C CA . GLY A 1 144 ? 11.593 11.237 -1.480 1.00 59.81 144 GLY A CA 1
ATOM 1103 C C . GLY A 1 144 ? 11.764 9.723 -1.534 1.00 59.81 144 GLY A C 1
ATOM 1104 O O . GLY A 1 144 ? 12.441 9.110 -0.711 1.00 59.81 144 GLY A O 1
ATOM 1105 N N . PHE A 1 145 ? 11.150 9.149 -2.566 1.00 70.94 145 PHE A N 1
ATOM 1106 C CA . PHE A 1 145 ? 11.207 7.738 -2.923 1.00 70.94 145 PHE A CA 1
ATOM 1107 C C . PHE A 1 145 ? 12.046 7.578 -4.191 1.00 70.94 145 PHE A C 1
ATOM 1109 O O . PHE A 1 145 ? 11.832 8.274 -5.186 1.00 70.94 145 PHE A O 1
ATOM 1116 N N . GLY A 1 146 ? 13.037 6.693 -4.157 1.00 76.00 146 GLY A N 1
ATOM 1117 C CA . GLY A 1 146 ? 13.828 6.335 -5.329 1.00 76.00 146 GLY A CA 1
ATOM 1118 C C . GLY A 1 146 ? 13.754 4.843 -5.577 1.00 76.00 146 GLY A C 1
ATOM 1119 O O . GLY A 1 146 ? 13.417 4.073 -4.682 1.00 76.00 146 GLY A O 1
ATOM 1120 N N . PHE A 1 147 ? 14.096 4.411 -6.780 1.00 80.75 147 PHE A N 1
ATOM 1121 C CA . PHE A 1 147 ? 14.359 2.998 -6.987 1.00 80.75 147 PHE A CA 1
ATOM 1122 C C . PHE A 1 147 ? 15.710 2.604 -6.398 1.00 80.75 147 PHE A C 1
ATOM 1124 O O . PHE A 1 147 ? 16.636 3.415 -6.306 1.00 80.75 147 PHE A O 1
ATOM 1131 N N . THR A 1 148 ? 15.845 1.327 -6.047 1.00 80.94 148 THR A N 1
ATOM 1132 C CA . THR A 1 148 ? 17.159 0.767 -5.727 1.00 80.94 148 THR A CA 1
ATOM 1133 C C . THR A 1 148 ? 18.123 0.962 -6.909 1.00 80.94 148 THR A C 1
ATOM 1135 O O . THR A 1 148 ? 17.707 0.847 -8.063 1.00 80.94 148 THR A O 1
ATOM 1138 N N . PRO A 1 149 ? 19.432 1.169 -6.672 1.00 76.25 149 PRO A N 1
ATOM 1139 C CA . PRO A 1 149 ? 20.406 1.430 -7.742 1.00 76.25 149 PRO A CA 1
ATOM 1140 C C . PRO A 1 149 ? 20.569 0.308 -8.774 1.00 76.25 149 PRO A C 1
ATOM 1142 O O . PRO A 1 149 ? 21.262 0.494 -9.771 1.00 76.25 149 PRO A O 1
ATOM 1145 N N . ASN A 1 150 ? 20.011 -0.870 -8.495 1.00 78.19 150 ASN A N 1
ATOM 1146 C CA . ASN A 1 150 ? 20.131 -2.050 -9.339 1.00 78.19 150 ASN A CA 1
ATOM 1147 C C . ASN A 1 150 ? 18.981 -2.187 -10.341 1.00 78.19 150 ASN A C 1
ATOM 1149 O O . ASN A 1 150 ? 19.074 -3.060 -11.201 1.00 78.19 150 ASN A O 1
ATOM 1153 N N . ILE A 1 151 ? 17.923 -1.370 -10.244 1.00 84.19 151 ILE A N 1
ATOM 1154 C CA . ILE A 1 151 ? 16.883 -1.392 -11.273 1.00 84.19 151 ILE A CA 1
ATOM 1155 C C . ILE A 1 151 ? 17.437 -0.778 -12.557 1.00 84.19 151 ILE A C 1
ATOM 1157 O O . ILE A 1 151 ? 18.120 0.247 -12.529 1.00 84.19 151 ILE A O 1
ATOM 1161 N N . ASP A 1 152 ? 17.141 -1.398 -13.694 1.00 83.75 152 ASP A N 1
ATOM 1162 C CA . ASP A 1 152 ? 17.524 -0.887 -15.004 1.00 83.75 152 AS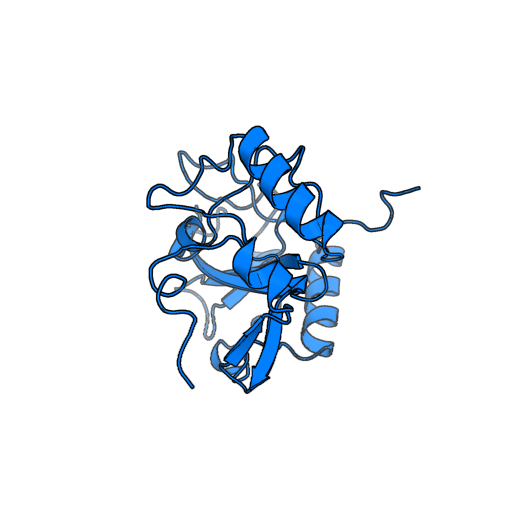P A CA 1
ATOM 1163 C C . ASP A 1 152 ? 16.321 -0.756 -15.945 1.00 83.75 152 ASP A C 1
ATOM 1165 O O . ASP A 1 152 ? 15.223 -1.251 -15.673 1.00 83.75 152 ASP A O 1
ATOM 1169 N N . LEU A 1 153 ? 16.532 -0.054 -17.063 1.00 81.94 153 LEU A N 1
ATOM 1170 C CA . LEU A 1 153 ? 15.457 0.257 -18.004 1.00 81.94 153 LEU A CA 1
ATOM 1171 C C . LEU A 1 153 ? 14.868 -1.028 -18.586 1.00 81.94 153 LEU A C 1
ATOM 1173 O O . LEU A 1 153 ? 13.670 -1.099 -18.813 1.00 81.94 153 LEU A O 1
ATOM 1177 N N . THR A 1 154 ? 15.693 -2.057 -18.789 1.00 86.19 154 THR A N 1
ATOM 1178 C CA . THR A 1 154 ? 15.240 -3.334 -19.346 1.00 86.19 154 THR A CA 1
ATOM 1179 C C . THR A 1 154 ? 14.325 -4.098 -18.396 1.00 86.19 154 THR A C 1
ATOM 1181 O O . THR A 1 154 ? 13.360 -4.713 -18.845 1.00 86.19 154 THR A O 1
ATOM 1184 N N . THR A 1 155 ? 14.590 -4.016 -17.094 1.00 88.81 155 THR A N 1
ATOM 1185 C CA . THR A 1 155 ? 13.726 -4.558 -16.043 1.00 88.81 155 THR A CA 1
ATOM 1186 C C . THR A 1 155 ? 12.410 -3.786 -16.002 1.00 88.81 155 THR A C 1
ATOM 1188 O O . THR A 1 155 ? 11.332 -4.361 -15.973 1.00 88.81 155 THR A O 1
ATOM 1191 N N . PHE A 1 156 ? 12.456 -2.460 -16.091 1.00 83.88 156 PHE A N 1
ATOM 1192 C CA . PHE A 1 156 ? 11.225 -1.675 -16.055 1.00 83.88 156 PHE A CA 1
ATOM 1193 C C . PHE A 1 156 ? 10.376 -1.812 -17.339 1.00 83.88 156 PHE A C 1
ATOM 1195 O O . PHE A 1 156 ? 9.148 -1.856 -17.288 1.00 83.88 156 PHE A O 1
ATOM 1202 N N . GLU A 1 157 ? 11.008 -1.918 -18.511 1.00 84.25 157 GLU A N 1
ATOM 1203 C CA . GLU A 1 157 ? 10.326 -2.140 -19.795 1.00 84.25 157 GLU A CA 1
ATOM 1204 C C . GLU A 1 157 ? 9.694 -3.532 -19.894 1.00 84.25 157 GLU A C 1
ATOM 1206 O O . GLU A 1 157 ? 8.636 -3.679 -20.508 1.00 84.25 157 GLU A O 1
ATOM 1211 N N . GLY A 1 158 ? 10.344 -4.542 -19.311 1.00 88.19 158 GLY A N 1
ATOM 1212 C CA . GLY A 1 158 ? 9.867 -5.921 -19.307 1.00 88.19 158 GLY A CA 1
ATOM 1213 C C . GLY A 1 158 ? 8.808 -6.219 -18.247 1.00 88.19 158 GLY A C 1
ATOM 1214 O O . GLY A 1 158 ? 8.170 -7.268 -18.340 1.00 88.19 158 GLY A O 1
ATOM 1215 N N . ALA A 1 159 ? 8.628 -5.330 -17.266 1.00 88.69 159 ALA A N 1
ATOM 1216 C CA . ALA A 1 159 ? 7.688 -5.530 -16.175 1.00 88.69 159 ALA A CA 1
ATOM 1217 C C . ALA A 1 159 ? 6.241 -5.637 -16.687 1.00 88.69 159 ALA A C 1
ATOM 1219 O O . ALA A 1 159 ? 5.843 -4.880 -17.585 1.00 88.69 159 ALA A O 1
ATOM 1220 N N . PRO A 1 160 ? 5.429 -6.552 -16.125 1.00 86.81 160 PRO A N 1
ATOM 1221 C CA . PRO A 1 160 ? 4.013 -6.605 -16.442 1.00 86.81 160 PRO A CA 1
ATOM 1222 C C . PRO A 1 160 ? 3.332 -5.275 -16.103 1.00 86.81 160 PRO A C 1
ATOM 1224 O O . PRO A 1 160 ? 3.649 -4.621 -15.110 1.00 86.81 160 PRO A O 1
ATOM 1227 N N . ARG A 1 161 ? 2.388 -4.875 -16.956 1.00 84.19 161 ARG A N 1
ATOM 1228 C CA . ARG A 1 161 ? 1.657 -3.608 -16.847 1.00 84.19 161 ARG A CA 1
ATOM 1229 C C . ARG A 1 161 ? 0.205 -3.881 -16.538 1.00 84.19 161 ARG A C 1
ATOM 1231 O O . ARG A 1 161 ? -0.365 -4.849 -17.043 1.00 84.19 161 ARG A O 1
ATOM 1238 N N . ILE A 1 162 ? -0.391 -2.986 -15.770 1.00 79.62 162 ILE A N 1
ATOM 1239 C CA . ILE A 1 162 ? -1.765 -3.127 -15.299 1.00 79.62 162 ILE A CA 1
ATOM 1240 C C . ILE A 1 162 ? -2.585 -1.996 -15.877 1.00 79.62 162 ILE A C 1
ATOM 1242 O O . ILE A 1 162 ? -2.112 -0.871 -15.971 1.00 79.62 162 ILE A O 1
ATOM 1246 N N . ASP A 1 163 ? -3.774 -2.295 -16.377 1.00 75.38 163 ASP A N 1
ATOM 1247 C CA . ASP A 1 163 ? -4.694 -1.243 -16.801 1.00 75.38 163 ASP A CA 1
ATOM 1248 C C . ASP A 1 163 ? -5.388 -0.723 -15.540 1.00 75.38 163 ASP A C 1
ATOM 1250 O O . ASP A 1 163 ? -5.905 -1.526 -14.764 1.00 75.38 163 ASP A O 1
ATOM 1254 N N . SER A 1 164 ? -5.442 0.588 -15.310 1.00 68.38 164 SER A N 1
ATOM 1255 C CA . SER A 1 164 ? -6.230 1.109 -14.184 1.00 68.38 164 SER A CA 1
ATOM 1256 C C . SER A 1 164 ? -7.711 0.748 -14.303 1.00 68.38 164 SER A C 1
ATOM 1258 O O . SER A 1 164 ? -8.402 0.640 -13.297 1.00 68.38 164 SER A O 1
ATOM 1260 N N . ALA A 1 165 ? -8.205 0.478 -15.515 1.00 66.50 165 ALA A N 1
ATOM 1261 C CA . ALA A 1 165 ? -9.545 -0.058 -15.729 1.00 66.50 165 ALA A CA 1
ATOM 1262 C C . ALA A 1 165 ? -9.674 -1.560 -15.395 1.00 66.50 165 ALA A C 1
ATOM 1264 O O . ALA A 1 165 ? -10.791 -2.081 -15.391 1.00 66.50 165 ALA A O 1
ATOM 1265 N N . SER A 1 166 ? -8.556 -2.263 -15.169 1.00 61.66 166 SER A N 1
ATOM 1266 C CA . SER A 1 166 ? -8.514 -3.678 -14.765 1.00 61.66 166 SER A CA 1
ATOM 1267 C C . SER A 1 166 ? -8.527 -3.892 -13.256 1.00 61.66 166 SER A C 1
ATOM 1269 O O . SER A 1 166 ? -8.798 -5.014 -12.833 1.00 61.66 166 SER A O 1
ATOM 1271 N N . PHE A 1 167 ? -8.316 -2.838 -12.458 1.00 64.44 167 PHE A N 1
ATOM 1272 C CA . PHE A 1 167 ? -8.849 -2.822 -11.102 1.00 64.44 167 PHE A CA 1
ATOM 1273 C C . PHE A 1 167 ? -10.360 -2.930 -11.261 1.00 64.44 167 PHE A C 1
ATOM 1275 O O . PHE A 1 167 ? -11.017 -2.009 -11.756 1.00 64.44 167 PHE A O 1
ATOM 1282 N N . ASP A 1 168 ? -10.909 -4.102 -10.969 1.00 57.34 168 ASP A N 1
ATOM 1283 C CA . ASP A 1 168 ? -12.349 -4.260 -10.985 1.00 57.34 168 ASP A CA 1
ATOM 1284 C C . ASP A 1 168 ? -12.993 -3.269 -9.996 1.00 57.34 168 ASP A C 1
ATOM 1286 O O . ASP A 1 168 ? -12.325 -2.596 -9.200 1.00 57.34 168 ASP A O 1
ATOM 1290 N N . GLN A 1 169 ? -14.318 -3.127 -10.057 1.00 52.91 169 GLN A N 1
ATOM 1291 C CA . GLN A 1 169 ? -15.039 -2.348 -9.049 1.00 52.91 169 GLN A CA 1
ATOM 1292 C C . GLN A 1 169 ? -15.036 -3.118 -7.720 1.00 52.91 169 GLN A C 1
ATOM 1294 O O . GLN A 1 169 ? -15.999 -3.805 -7.399 1.00 52.91 169 GLN A O 1
ATOM 1299 N N . ALA A 1 170 ? -13.904 -3.041 -7.029 1.00 51.94 170 ALA A N 1
ATOM 1300 C CA . ALA A 1 170 ? -13.604 -3.414 -5.647 1.00 51.94 170 ALA A CA 1
ATOM 1301 C C . ALA A 1 170 ? -12.086 -3.310 -5.366 1.00 51.94 170 ALA A C 1
ATOM 1303 O O . ALA A 1 170 ? -11.667 -3.558 -4.237 1.00 51.94 170 ALA A O 1
ATOM 1304 N N . GLY A 1 171 ? -11.250 -2.983 -6.367 1.00 54.94 171 GLY A N 1
ATOM 1305 C CA . GLY A 1 171 ? -9.793 -3.037 -6.212 1.00 54.94 171 GLY A CA 1
ATOM 1306 C C . GLY A 1 171 ? -9.294 -4.471 -6.015 1.00 54.94 171 GLY A C 1
ATOM 1307 O O . GLY A 1 171 ? -8.216 -4.681 -5.460 1.00 54.94 171 GLY A O 1
ATOM 1308 N N . LEU A 1 172 ? -10.096 -5.460 -6.421 1.00 55.00 172 LEU A N 1
ATOM 1309 C CA . LEU A 1 172 ? -9.743 -6.860 -6.340 1.00 55.00 172 LEU A CA 1
ATOM 1310 C C . LEU A 1 172 ? -9.015 -7.244 -7.612 1.00 55.00 172 LEU A C 1
ATOM 1312 O O . LEU A 1 172 ? -9.399 -6.966 -8.748 1.00 55.00 172 LEU A O 1
ATOM 1316 N N . VAL A 1 173 ? -7.897 -7.890 -7.378 1.00 62.97 173 VAL A N 1
ATOM 1317 C CA . VAL A 1 173 ? -7.005 -8.309 -8.422 1.00 62.97 173 VAL A CA 1
ATOM 1318 C C . VAL A 1 173 ? -7.197 -9.812 -8.586 1.00 62.97 173 VAL A C 1
ATOM 1320 O O . VAL A 1 173 ? -7.206 -10.543 -7.593 1.00 62.97 173 VAL A O 1
ATOM 1323 N N . ASP A 1 174 ? -7.440 -10.285 -9.813 1.00 61.41 174 ASP A N 1
ATOM 1324 C CA . ASP A 1 174 ? -7.618 -11.722 -10.050 1.00 61.41 174 ASP A CA 1
ATOM 1325 C C . ASP A 1 174 ? -6.376 -12.488 -9.572 1.00 61.41 174 ASP A C 1
ATOM 1327 O O . ASP A 1 174 ? -5.250 -12.041 -9.751 1.00 61.41 174 ASP A O 1
ATOM 1331 N N . SER A 1 175 ? -6.575 -13.672 -9.002 1.00 59.12 175 SER A N 1
ATOM 1332 C CA . SER A 1 175 ? -5.518 -14.556 -8.498 1.00 59.12 175 SER A CA 1
ATOM 1333 C C . SER A 1 175 ? -4.366 -14.797 -9.482 1.00 59.12 175 SER A C 1
ATOM 1335 O O . SER A 1 175 ? -3.234 -14.985 -9.057 1.00 59.12 175 SER A O 1
ATOM 1337 N N . THR A 1 176 ? -4.623 -14.757 -10.793 1.00 59.12 176 THR A N 1
ATOM 1338 C CA . THR A 1 176 ? -3.584 -14.939 -11.819 1.00 59.12 176 THR A CA 1
ATOM 1339 C C . THR A 1 176 ? -2.736 -13.697 -12.073 1.00 59.12 176 THR A C 1
ATOM 1341 O O . THR A 1 176 ? -1.665 -13.811 -12.657 1.00 59.12 176 THR A O 1
ATOM 1344 N N . PHE A 1 177 ? -3.216 -12.508 -11.702 1.00 67.38 177 PHE A N 1
ATOM 1345 C CA . PHE A 1 177 ? -2.430 -11.279 -11.809 1.00 67.38 177 PHE A CA 1
ATOM 1346 C C . PHE A 1 177 ? -1.203 -11.351 -10.909 1.00 67.38 177 PHE A C 1
ATOM 1348 O O . PHE A 1 177 ? -0.119 -10.958 -11.331 1.00 67.38 177 PHE A O 1
ATOM 1355 N N . ASP A 1 178 ? -1.380 -11.854 -9.685 1.00 70.50 178 ASP A N 1
ATOM 1356 C CA . ASP A 1 178 ? -0.302 -11.870 -8.704 1.00 70.50 178 ASP A CA 1
ATOM 1357 C C . ASP A 1 178 ? 0.793 -12.846 -9.146 1.00 70.50 178 ASP A C 1
ATOM 1359 O O . ASP A 1 178 ? 1.951 -12.457 -9.212 1.00 70.50 178 ASP A O 1
ATOM 1363 N N . ASP A 1 179 ? 0.441 -14.053 -9.600 1.00 77.12 179 ASP A N 1
ATOM 1364 C CA . ASP A 1 179 ? 1.421 -15.083 -9.979 1.00 77.12 179 ASP A CA 1
ATOM 1365 C C . ASP A 1 179 ? 2.424 -14.622 -11.060 1.00 77.12 179 ASP A C 1
ATOM 1367 O O . ASP A 1 179 ? 3.635 -14.830 -10.919 1.00 77.12 179 ASP A O 1
ATOM 1371 N N . ASP A 1 180 ? 1.951 -13.981 -12.135 1.00 81.69 180 ASP A N 1
ATOM 1372 C CA . ASP A 1 180 ? 2.812 -13.531 -13.239 1.00 81.69 180 ASP A CA 1
ATOM 1373 C C . ASP A 1 180 ? 3.707 -12.349 -12.823 1.00 81.69 180 ASP A C 1
ATOM 1375 O O . ASP A 1 180 ? 4.878 -12.276 -13.210 1.00 81.69 180 ASP A O 1
ATOM 1379 N N . ILE A 1 181 ? 3.171 -11.427 -12.016 1.00 86.06 181 ILE A N 1
ATOM 1380 C CA . ILE A 1 181 ? 3.901 -10.253 -11.524 1.00 86.06 181 ILE A CA 1
ATOM 1381 C C . ILE A 1 181 ? 4.927 -10.662 -10.465 1.00 86.06 181 ILE A C 1
ATOM 1383 O O . ILE A 1 181 ? 6.081 -10.235 -10.546 1.00 86.06 181 ILE A O 1
ATOM 1387 N N . VAL A 1 182 ? 4.543 -11.526 -9.520 1.00 86.44 182 VAL A N 1
ATOM 1388 C CA . VAL A 1 182 ? 5.436 -12.111 -8.512 1.00 86.44 182 VAL A CA 1
ATOM 1389 C C . VAL A 1 182 ? 6.617 -12.781 -9.203 1.00 86.44 182 VAL A C 1
ATOM 1391 O O . VAL A 1 182 ? 7.763 -12.405 -8.961 1.00 86.44 182 VAL A O 1
ATOM 1394 N N . THR A 1 183 ? 6.334 -13.712 -10.120 1.00 89.00 183 THR A N 1
ATOM 1395 C CA . THR A 1 183 ? 7.367 -14.481 -10.828 1.00 89.00 183 THR A CA 1
ATOM 1396 C C . THR A 1 183 ? 8.346 -13.559 -11.550 1.00 89.00 183 THR A C 1
ATOM 1398 O O . THR A 1 183 ? 9.557 -13.755 -11.466 1.00 89.00 183 THR A O 1
ATOM 1401 N N . TYR A 1 184 ? 7.840 -12.526 -12.232 1.00 92.00 184 TYR A N 1
ATOM 1402 C CA . TYR A 1 184 ? 8.684 -11.569 -12.941 1.00 92.00 184 TYR A CA 1
ATOM 1403 C C . TYR A 1 184 ? 9.682 -10.863 -12.013 1.00 92.00 184 TYR A C 1
ATOM 1405 O O . TYR A 1 184 ? 10.878 -10.803 -12.308 1.00 92.00 184 TYR A O 1
ATOM 1413 N N . TRP A 1 185 ? 9.194 -10.315 -10.897 1.00 91.31 185 TRP A N 1
ATOM 1414 C CA . TRP A 1 185 ? 10.028 -9.549 -9.974 1.00 91.31 185 TRP A CA 1
ATOM 1415 C C . TRP A 1 185 ? 11.015 -10.432 -9.210 1.00 91.31 185 TRP A C 1
ATOM 1417 O O . TRP A 1 185 ? 12.164 -10.027 -9.029 1.00 91.31 185 TRP A O 1
ATOM 1427 N N . GLU A 1 186 ? 10.615 -11.648 -8.837 1.00 91.00 186 GLU A N 1
ATOM 1428 C CA . GLU A 1 186 ? 11.513 -12.630 -8.224 1.00 91.00 186 GLU A CA 1
ATOM 1429 C C . GLU A 1 186 ? 12.636 -13.058 -9.179 1.00 91.00 186 GLU A C 1
ATOM 1431 O O . GLU A 1 186 ? 13.805 -13.077 -8.783 1.00 91.00 186 GLU A O 1
ATOM 1436 N N . ASP A 1 187 ? 12.321 -13.315 -10.454 1.00 92.19 187 ASP A N 1
ATOM 1437 C CA . ASP A 1 187 ? 13.317 -13.620 -11.491 1.00 92.19 187 ASP A CA 1
ATOM 1438 C C . ASP A 1 187 ? 14.269 -12.436 -11.743 1.00 92.19 187 ASP A C 1
ATOM 1440 O O . ASP A 1 187 ? 15.454 -12.632 -12.037 1.00 92.19 187 ASP A O 1
ATOM 1444 N N . ALA A 1 188 ? 13.777 -11.203 -11.585 1.00 91.38 188 ALA A N 1
ATOM 1445 C CA . ALA A 1 188 ? 14.579 -9.980 -11.614 1.00 91.38 188 ALA A CA 1
ATOM 1446 C C . ALA A 1 188 ? 15.394 -9.746 -10.320 1.00 91.38 188 ALA A C 1
ATOM 1448 O O . ALA A 1 188 ? 16.207 -8.823 -10.263 1.00 91.38 188 ALA A O 1
ATOM 1449 N N . GLY A 1 189 ? 15.235 -10.598 -9.301 1.00 90.50 189 GLY A N 1
ATOM 1450 C CA . GLY A 1 189 ? 16.002 -10.567 -8.054 1.00 90.50 189 GLY A CA 1
ATOM 1451 C C . GLY A 1 189 ? 15.405 -9.694 -6.948 1.00 90.50 189 GLY A C 1
ATOM 1452 O O . GLY A 1 189 ? 16.123 -9.339 -6.011 1.00 90.50 189 GLY A O 1
ATOM 1453 N N . TYR A 1 190 ? 14.122 -9.348 -7.043 1.00 89.88 190 TYR A N 1
ATOM 1454 C CA . TYR A 1 190 ? 13.388 -8.575 -6.044 1.00 89.88 190 TYR A CA 1
ATOM 1455 C C . TYR A 1 190 ? 12.465 -9.477 -5.229 1.00 89.88 190 TYR A C 1
ATOM 1457 O O . TYR A 1 190 ? 11.815 -10.370 -5.760 1.00 89.88 190 TYR A O 1
ATOM 1465 N N . THR A 1 191 ? 12.394 -9.237 -3.923 1.00 85.94 191 THR A N 1
ATOM 1466 C CA . THR A 1 191 ? 11.507 -9.989 -3.033 1.00 85.94 191 THR A CA 1
ATOM 1467 C C . THR A 1 191 ? 10.115 -9.375 -3.049 1.00 85.94 191 THR A C 1
ATOM 1469 O O . THR A 1 191 ? 9.952 -8.179 -2.808 1.00 85.94 191 THR A O 1
ATOM 1472 N N . VAL A 1 192 ? 9.105 -10.203 -3.289 1.00 80.25 192 VAL A N 1
ATOM 1473 C CA . VAL A 1 192 ? 7.702 -9.799 -3.240 1.00 80.25 192 VAL A CA 1
ATOM 1474 C C . VAL A 1 192 ? 7.087 -10.294 -1.935 1.00 80.25 192 VAL A C 1
ATOM 1476 O O . VAL A 1 192 ? 7.222 -11.461 -1.577 1.00 80.25 192 VAL A O 1
ATOM 1479 N N . GLY A 1 193 ? 6.421 -9.397 -1.206 1.00 68.12 193 GLY A N 1
ATOM 1480 C CA . GLY A 1 193 ? 5.880 -9.698 0.119 1.00 68.12 193 GLY A CA 1
ATOM 1481 C C . GLY A 1 193 ? 6.956 -9.888 1.196 1.00 68.12 193 GLY A C 1
ATOM 1482 O O . GLY A 1 193 ? 8.141 -9.610 1.004 1.00 68.12 193 GLY A O 1
ATOM 1483 N N . VAL A 1 194 ? 6.523 -10.328 2.377 1.00 53.56 194 VAL A N 1
ATOM 1484 C CA . VAL A 1 194 ? 7.421 -10.663 3.489 1.00 53.56 194 VAL A CA 1
ATOM 1485 C C . VAL A 1 194 ? 7.846 -12.121 3.325 1.00 53.56 194 VAL A C 1
ATOM 1487 O O . VAL A 1 194 ? 6.987 -12.994 3.218 1.00 53.56 194 VAL A O 1
ATOM 1490 N N . ASP A 1 195 ? 9.152 -12.402 3.307 1.00 43.34 195 ASP A N 1
ATOM 1491 C CA . ASP A 1 195 ? 9.668 -13.774 3.230 1.00 43.34 195 ASP A CA 1
ATOM 1492 C C . ASP A 1 195 ? 9.177 -14.593 4.439 1.00 43.34 195 ASP A C 1
ATOM 1494 O O . ASP A 1 195 ? 9.714 -14.509 5.548 1.00 43.34 195 ASP A O 1
ATOM 1498 N N . GLN A 1 196 ? 8.136 -15.401 4.225 1.00 39.84 196 GLN A N 1
ATOM 1499 C CA . GLN A 1 196 ? 7.527 -16.277 5.234 1.00 39.84 196 GLN A CA 1
ATOM 1500 C C . GLN A 1 196 ? 8.512 -17.354 5.740 1.00 39.84 196 GLN A C 1
ATOM 1502 O O . GLN A 1 196 ? 8.212 -18.059 6.703 1.00 39.84 196 GLN A O 1
ATOM 1507 N N . ASN A 1 197 ? 9.693 -17.498 5.120 1.00 31.84 197 ASN A N 1
ATOM 1508 C CA . ASN A 1 197 ? 10.731 -18.440 5.544 1.00 31.84 197 ASN A CA 1
ATOM 1509 C C . ASN A 1 197 ? 11.776 -17.838 6.497 1.00 31.84 197 ASN A C 1
ATOM 1511 O O . ASN A 1 197 ? 12.678 -18.557 6.927 1.00 31.84 197 ASN A O 1
ATOM 1515 N N . MET A 1 198 ? 11.663 -16.561 6.878 1.00 33.59 198 MET A N 1
ATOM 1516 C CA . MET A 1 198 ? 12.524 -15.971 7.914 1.00 33.59 198 MET A CA 1
ATOM 1517 C C . MET A 1 198 ? 12.079 -16.281 9.354 1.00 33.59 198 MET A C 1
ATOM 1519 O O . MET A 1 198 ? 12.755 -15.900 10.311 1.00 33.59 198 MET A O 1
ATOM 1523 N N . THR A 1 199 ? 10.993 -17.034 9.525 1.00 36.62 199 THR A N 1
ATOM 1524 C CA . THR A 1 199 ? 10.503 -17.556 10.809 1.00 36.62 199 THR A CA 1
ATOM 1525 C C . THR A 1 199 ? 10.702 -19.070 10.918 1.00 36.62 199 THR A C 1
ATOM 1527 O O . THR A 1 199 ? 9.740 -19.820 11.065 1.00 36.62 199 THR A O 1
ATOM 1530 N N . GLN A 1 200 ? 11.955 -19.541 10.905 1.00 32.38 200 GLN A N 1
ATOM 1531 C CA . GLN A 1 200 ? 12.343 -20.808 11.553 1.00 32.38 200 GLN A CA 1
ATOM 1532 C C . GLN A 1 200 ? 13.728 -20.731 12.199 1.00 32.38 200 GLN A C 1
ATOM 1534 O O . GLN A 1 200 ? 14.687 -20.300 11.523 1.00 32.38 200 GLN A O 1
#